Protein AF-A0A0J7KX46-F1 (afdb_monomer_lite)

Organism: Lasius niger (NCBI:txid67767)

Structure (mmCIF, N/CA/C/O backbone):
data_AF-A0A0J7KX46-F1
#
_entry.id   AF-A0A0J7KX46-F1
#
loop_
_atom_site.group_PDB
_atom_site.id
_atom_site.type_symbol
_atom_site.label_atom_id
_atom_site.label_alt_id
_atom_site.label_comp_id
_atom_site.label_asym_id
_atom_site.label_entity_id
_atom_site.label_seq_id
_atom_site.pdbx_PDB_ins_code
_atom_site.Cartn_x
_atom_site.Cartn_y
_atom_site.Cartn_z
_atom_site.occupancy
_atom_site.B_iso_or_equiv
_atom_site.auth_seq_id
_atom_site.auth_comp_id
_atom_site.auth_asym_id
_atom_site.auth_atom_id
_atom_site.pdbx_PDB_model_num
ATOM 1 N N . MET A 1 1 ? -48.574 -13.717 77.374 1.00 69.62 1 MET A N 1
ATOM 2 C CA . MET A 1 1 ? -48.602 -12.367 76.772 1.00 69.62 1 MET A CA 1
ATOM 3 C C . MET A 1 1 ? -47.227 -11.705 76.812 1.00 69.62 1 MET A C 1
ATOM 5 O O . MET A 1 1 ? -46.652 -11.566 75.746 1.00 69.62 1 MET A O 1
ATOM 9 N N . GLN A 1 2 ? -46.641 -11.392 77.979 1.00 76.56 2 GLN A N 1
ATOM 10 C CA . GLN A 1 2 ? -45.312 -10.741 78.060 1.00 76.56 2 GLN A CA 1
ATOM 11 C C . GLN A 1 2 ? -44.194 -11.536 77.351 1.00 76.56 2 GLN A C 1
ATOM 13 O O . GLN A 1 2 ? -43.524 -11.016 76.468 1.00 76.56 2 GLN A O 1
ATOM 18 N N . LYS A 1 3 ? -44.092 -12.836 77.656 1.00 79.88 3 LYS A N 1
ATOM 19 C CA . LYS A 1 3 ? -43.060 -13.737 77.116 1.00 79.88 3 LYS A CA 1
ATOM 20 C C . LYS A 1 3 ? -43.107 -13.894 75.586 1.00 79.88 3 LYS A C 1
ATOM 22 O O . LYS A 1 3 ? -42.081 -13.880 74.927 1.00 79.88 3 LYS A O 1
ATOM 27 N N . GLN A 1 4 ? -44.312 -13.963 75.013 1.00 77.19 4 GLN A N 1
ATOM 28 C CA . GLN A 1 4 ? -44.506 -14.045 73.557 1.00 77.19 4 GLN A CA 1
ATOM 29 C C . GLN A 1 4 ? -44.115 -12.749 72.834 1.00 77.19 4 GLN A C 1
ATOM 31 O O . GLN A 1 4 ? -43.687 -12.790 71.685 1.00 77.19 4 GLN A O 1
ATOM 36 N N . LYS A 1 5 ? -44.266 -11.594 73.493 1.00 80.62 5 LYS A N 1
ATOM 37 C CA . LYS A 1 5 ? -43.885 -10.296 72.929 1.00 80.62 5 LYS A CA 1
ATOM 38 C C . LYS A 1 5 ? -42.361 -10.143 72.883 1.00 80.62 5 LYS A C 1
ATOM 40 O O . LYS A 1 5 ? -41.833 -9.699 71.871 1.00 80.62 5 LYS A O 1
ATOM 45 N N . GLU A 1 6 ? -41.674 -10.582 73.935 1.00 80.75 6 GLU A N 1
ATOM 46 C CA . GLU A 1 6 ? -40.205 -10.623 73.998 1.00 80.75 6 GLU A CA 1
ATOM 47 C C . GLU A 1 6 ? -39.607 -11.603 72.975 1.00 80.75 6 GLU A C 1
ATOM 49 O O . GLU A 1 6 ? -38.620 -11.280 72.318 1.00 80.75 6 GLU A O 1
ATOM 54 N N . GLU A 1 7 ? -40.224 -12.773 72.782 1.00 82.62 7 GLU A N 1
ATOM 55 C CA . GLU A 1 7 ? -39.790 -13.754 71.777 1.00 82.62 7 GLU A CA 1
ATOM 56 C C . GLU A 1 7 ? -39.966 -13.237 70.336 1.00 82.62 7 GLU A C 1
ATOM 58 O O . GLU A 1 7 ? -39.062 -13.405 69.516 1.00 82.62 7 GLU A O 1
ATOM 63 N N . MET A 1 8 ? -41.076 -12.550 70.032 1.00 77.25 8 MET A N 1
ATOM 64 C CA . MET A 1 8 ? -41.270 -11.895 68.727 1.00 77.25 8 MET A CA 1
ATOM 65 C C . MET A 1 8 ? -40.246 -10.787 68.472 1.00 77.25 8 MET A C 1
ATOM 67 O O . MET A 1 8 ? -39.712 -10.684 67.370 1.00 77.25 8 MET A O 1
ATOM 71 N N . GLU A 1 9 ? -39.972 -9.952 69.474 1.00 84.38 9 GLU A N 1
ATOM 72 C CA . GLU A 1 9 ? -39.047 -8.829 69.323 1.00 84.38 9 GLU A CA 1
ATOM 73 C C . GLU A 1 9 ? -37.601 -9.305 69.136 1.00 84.38 9 GLU A C 1
ATOM 75 O O . GLU A 1 9 ? -36.854 -8.734 68.341 1.00 84.38 9 GLU A O 1
ATOM 80 N N . LYS A 1 10 ? -37.219 -10.395 69.809 1.00 85.62 10 LYS A N 1
ATOM 81 C CA . LYS A 1 10 ? -35.925 -11.048 69.604 1.00 85.62 10 LYS A CA 1
ATOM 82 C C . LYS A 1 10 ? -35.803 -11.636 68.194 1.00 85.62 10 LYS A C 1
ATOM 84 O O . LYS A 1 10 ? -34.828 -11.362 67.508 1.00 85.62 10 LYS A O 1
ATOM 89 N N . CYS A 1 11 ? -36.825 -12.359 67.734 1.00 81.81 11 CYS A N 1
ATOM 90 C CA . CYS A 1 11 ? -36.850 -12.931 66.386 1.00 81.81 11 CYS A CA 1
ATOM 91 C C . CYS A 1 11 ? -36.762 -11.855 65.283 1.00 81.81 11 CYS A C 1
ATOM 93 O O . CYS A 1 11 ? -36.121 -12.080 64.258 1.00 81.81 11 CYS A O 1
ATOM 95 N N . SER A 1 12 ? -37.362 -10.679 65.504 1.00 85.31 12 SER A N 1
ATOM 96 C CA . SER A 1 12 ? -37.265 -9.538 64.583 1.00 85.31 12 SER A CA 1
ATOM 97 C C . SER A 1 12 ? -35.843 -8.973 64.504 1.00 85.31 12 SER A C 1
ATOM 99 O O . SER A 1 12 ? -35.353 -8.718 63.408 1.00 85.31 12 SER A O 1
ATOM 101 N N . LYS A 1 13 ? -35.162 -8.817 65.647 1.00 87.56 13 LYS A N 1
ATOM 102 C CA . LYS A 1 13 ? -33.784 -8.297 65.710 1.00 87.56 13 LYS A CA 1
ATOM 103 C C . LYS A 1 13 ? -32.779 -9.259 65.072 1.00 87.56 13 LYS A C 1
ATOM 105 O O . LYS A 1 13 ? -31.949 -8.826 64.280 1.00 87.56 13 LYS A O 1
ATOM 110 N N . ASP A 1 14 ? -32.918 -10.560 65.330 1.00 88.81 14 ASP A N 1
ATOM 111 C CA . ASP A 1 14 ? -32.058 -11.593 64.737 1.00 88.81 14 ASP A CA 1
ATOM 112 C C . ASP A 1 14 ? -32.193 -11.623 63.194 1.00 88.81 14 ASP A C 1
ATOM 114 O O . ASP A 1 14 ? -31.215 -11.821 62.470 1.00 88.81 14 ASP A O 1
ATOM 118 N N . SER A 1 15 ? -33.404 -11.382 62.670 1.00 88.62 15 SER A N 1
ATOM 119 C CA . SER A 1 15 ? -33.650 -11.283 61.225 1.00 88.62 15 SER A CA 1
ATOM 120 C C . SER A 1 15 ? -33.028 -10.031 60.596 1.00 88.62 15 SER A C 1
ATOM 122 O O . SER A 1 15 ? -32.571 -10.091 59.453 1.00 88.62 15 SER A O 1
ATOM 124 N N . GLU A 1 16 ? -33.030 -8.899 61.302 1.00 92.50 16 GLU A N 1
ATOM 125 C CA . GLU A 1 16 ? -32.409 -7.656 60.832 1.00 92.50 16 GLU A CA 1
ATOM 126 C C . GLU A 1 16 ? -30.878 -7.768 60.809 1.00 92.50 16 GLU A C 1
ATOM 128 O O . GLU A 1 16 ? -30.252 -7.375 59.824 1.00 92.50 16 GLU A O 1
ATOM 133 N N . GLU A 1 17 ? -30.269 -8.372 61.834 1.00 93.38 17 GLU A N 1
ATOM 134 C CA . GLU A 1 17 ? -28.819 -8.607 61.878 1.00 93.38 17 GLU A CA 1
ATOM 135 C C . GLU A 1 17 ? -28.339 -9.523 60.745 1.00 93.38 17 GLU A C 1
ATOM 137 O O . GLU A 1 17 ? -27.324 -9.234 60.105 1.00 93.38 17 GLU A O 1
ATOM 142 N N . LEU A 1 18 ? -29.086 -10.591 60.441 1.00 93.50 18 LEU A N 1
ATOM 143 C CA . LEU A 1 18 ? -28.794 -11.476 59.308 1.00 93.50 18 LEU A CA 1
ATOM 144 C C . LEU A 1 18 ? -28.789 -10.719 57.975 1.00 93.50 18 LEU A C 1
ATOM 146 O O . LEU A 1 18 ? -27.887 -10.906 57.156 1.00 93.50 18 LEU A O 1
ATOM 150 N N . TYR A 1 19 ? -29.769 -9.838 57.775 1.00 93.44 19 TYR A N 1
ATOM 151 C CA . TYR A 1 19 ? -29.876 -9.039 56.558 1.00 93.44 19 TYR A CA 1
ATOM 152 C C . TYR A 1 19 ? -28.735 -8.018 56.428 1.00 93.44 19 TYR A C 1
ATOM 154 O O . TYR A 1 19 ? -28.165 -7.849 55.348 1.00 93.44 19 TYR A O 1
ATOM 162 N N . ILE A 1 20 ? -28.345 -7.373 57.532 1.00 95.38 20 ILE A N 1
ATOM 163 C CA . ILE A 1 20 ? -27.211 -6.438 57.562 1.00 95.38 20 ILE A CA 1
ATOM 164 C C . ILE A 1 20 ? -25.902 -7.165 57.224 1.00 95.38 20 ILE A C 1
ATOM 166 O O . ILE A 1 20 ? -25.151 -6.699 56.365 1.00 95.38 20 ILE A O 1
ATOM 170 N N . ALA A 1 21 ? -25.652 -8.332 57.823 1.00 95.44 21 ALA A N 1
ATOM 171 C CA . ALA A 1 21 ? -24.450 -9.121 57.549 1.00 95.44 21 ALA A CA 1
ATOM 172 C C . ALA A 1 21 ? -24.357 -9.554 56.072 1.00 95.44 21 ALA A C 1
ATOM 174 O O . ALA A 1 21 ? -23.274 -9.556 55.473 1.00 95.44 21 ALA A O 1
ATOM 175 N N . GLU A 1 22 ? -25.490 -9.891 55.452 1.00 96.56 22 GLU A N 1
ATOM 176 C CA . GLU A 1 22 ? -25.544 -10.254 54.036 1.00 96.56 22 GLU A CA 1
ATOM 177 C C . GLU A 1 22 ? -25.277 -9.050 53.115 1.00 96.56 22 GLU A C 1
ATOM 179 O O . GLU A 1 22 ? -24.523 -9.167 52.140 1.00 96.56 22 GLU A O 1
ATOM 184 N N . LEU A 1 23 ? -25.801 -7.868 53.458 1.00 95.56 23 LEU A N 1
ATOM 185 C CA . LEU A 1 23 ? -25.502 -6.617 52.754 1.00 95.56 23 LEU A CA 1
ATOM 186 C C . LEU A 1 23 ? -24.023 -6.226 52.858 1.00 95.56 23 LEU A C 1
ATOM 188 O O . LEU A 1 23 ? -23.415 -5.835 51.859 1.00 95.56 23 LEU A O 1
ATOM 192 N N . GLU A 1 24 ? -23.415 -6.362 54.035 1.00 96.75 24 GLU A N 1
ATOM 193 C CA . GLU A 1 24 ? -21.989 -6.085 54.234 1.00 96.75 24 GLU A CA 1
ATOM 194 C C . GLU A 1 24 ? -21.106 -7.020 53.404 1.00 96.75 24 GLU A C 1
ATOM 196 O O . GLU A 1 24 ? -20.137 -6.578 52.774 1.00 96.75 24 GLU A O 1
ATOM 201 N N . LYS A 1 25 ? -21.471 -8.306 53.339 1.00 96.88 25 LYS A N 1
ATOM 202 C CA . LYS A 1 25 ? -20.796 -9.283 52.481 1.00 96.88 25 LYS A CA 1
ATOM 203 C C . LYS A 1 25 ? -20.889 -8.883 51.008 1.00 96.88 25 LYS A C 1
ATOM 205 O O . LYS A 1 25 ? -19.873 -8.875 50.313 1.00 96.88 25 LYS A O 1
ATOM 210 N N . LYS A 1 26 ? -22.078 -8.495 50.538 1.00 97.06 26 LYS A N 1
ATOM 211 C CA . LYS A 1 26 ? -22.282 -8.041 49.154 1.00 97.06 26 LYS A CA 1
ATOM 212 C C . LYS A 1 26 ? -21.500 -6.768 48.835 1.00 97.06 26 LYS A C 1
ATOM 214 O O . LYS A 1 26 ? -20.911 -6.676 47.761 1.00 97.06 26 LYS A O 1
ATOM 219 N N . ASN A 1 27 ? -21.419 -5.820 49.766 1.00 95.62 27 ASN A N 1
ATOM 220 C CA . ASN A 1 27 ? -20.617 -4.608 49.585 1.00 95.62 27 ASN A CA 1
ATOM 221 C C . ASN A 1 27 ? -19.117 -4.903 49.473 1.00 95.62 27 ASN A C 1
ATOM 223 O O . ASN A 1 27 ? -18.442 -4.300 48.636 1.00 95.62 27 ASN A O 1
ATOM 227 N N . LYS A 1 28 ? -18.597 -5.855 50.259 1.00 97.06 28 LYS A N 1
ATOM 228 C CA . LYS A 1 28 ? -17.210 -6.326 50.109 1.00 97.06 28 LYS A CA 1
ATOM 229 C C . LYS A 1 28 ? -16.973 -6.964 48.740 1.00 97.06 28 LYS A C 1
ATOM 231 O O . LYS A 1 28 ? -16.012 -6.594 48.070 1.00 97.06 28 LYS A O 1
ATOM 236 N N . GLU A 1 29 ? -17.870 -7.845 48.289 1.00 96.81 29 GLU A N 1
ATOM 237 C CA . GLU A 1 29 ? -17.791 -8.462 46.953 1.00 96.81 29 GLU A CA 1
ATOM 238 C C . GLU A 1 29 ? -17.768 -7.395 45.837 1.00 96.81 29 GLU A C 1
ATOM 240 O O . GLU A 1 29 ? -16.945 -7.462 44.921 1.00 96.81 29 GLU A O 1
ATOM 245 N N . ILE A 1 30 ? -18.619 -6.368 45.932 1.00 95.88 30 ILE A N 1
ATOM 246 C CA . ILE A 1 30 ? -18.659 -5.256 44.968 1.00 95.88 30 ILE A CA 1
ATOM 247 C C . ILE A 1 30 ? -17.347 -4.465 44.978 1.00 95.88 30 ILE A C 1
ATOM 249 O O . ILE A 1 30 ? -16.810 -4.170 43.908 1.00 95.88 30 ILE A O 1
ATOM 253 N N . GLN A 1 31 ? -16.802 -4.140 46.153 1.00 96.88 31 GLN A N 1
ATOM 254 C CA . GLN A 1 31 ? -15.525 -3.427 46.252 1.00 96.88 31 GLN A CA 1
ATOM 255 C C . GLN A 1 31 ? -14.369 -4.224 45.642 1.00 96.88 31 GLN A C 1
ATOM 257 O O . GLN A 1 31 ? -13.542 -3.657 44.924 1.00 96.88 31 GLN A O 1
ATOM 262 N N . GLU A 1 32 ? -14.309 -5.533 45.880 1.00 96.00 32 GLU A N 1
ATOM 263 C CA . GLU A 1 32 ? -13.280 -6.392 45.291 1.00 96.00 32 GLU A CA 1
ATOM 264 C C . GLU A 1 32 ? -13.368 -6.426 43.763 1.00 96.00 32 GLU A C 1
ATOM 266 O O . GLU A 1 32 ? -12.347 -6.310 43.080 1.00 96.00 32 GLU A O 1
ATOM 271 N N . LEU A 1 33 ? -14.579 -6.533 43.210 1.00 95.12 33 LEU A N 1
ATOM 272 C CA . LEU A 1 33 ? -14.794 -6.497 41.763 1.00 95.12 33 LEU A CA 1
ATOM 273 C C . LEU A 1 33 ? -14.428 -5.135 41.165 1.00 95.12 33 LEU A C 1
ATOM 275 O O . LEU A 1 33 ? -13.751 -5.082 40.139 1.00 95.12 33 LEU A O 1
ATOM 279 N N . GLN A 1 34 ? -14.794 -4.035 41.826 1.00 95.50 34 GLN A N 1
ATOM 280 C CA . GLN A 1 34 ? -14.406 -2.688 41.400 1.00 95.50 34 GLN A CA 1
ATOM 281 C C . GLN A 1 34 ? -12.885 -2.506 41.396 1.00 95.50 34 GLN A C 1
ATOM 283 O O . GLN A 1 34 ? -12.334 -1.900 40.476 1.00 95.50 34 GLN A O 1
ATOM 288 N N . ASN A 1 35 ? -12.189 -3.054 42.393 1.00 95.56 35 ASN A N 1
ATOM 289 C CA . ASN A 1 35 ? -10.731 -2.992 42.460 1.00 95.56 35 ASN A CA 1
ATOM 290 C C . ASN A 1 35 ? -10.057 -3.830 41.365 1.00 95.56 35 ASN A C 1
ATOM 292 O O . ASN A 1 35 ? -8.990 -3.444 40.894 1.00 95.56 35 ASN A O 1
ATOM 296 N N . LYS A 1 36 ? -10.687 -4.922 40.915 1.00 94.88 36 LYS A N 1
ATOM 297 C CA . LYS A 1 36 ? -10.217 -5.724 39.772 1.00 94.88 36 LYS A CA 1
ATOM 298 C C . LYS A 1 36 ? -10.511 -5.074 38.415 1.00 94.88 36 LYS A C 1
ATOM 300 O O . LYS A 1 36 ? -9.730 -5.262 37.490 1.00 94.88 36 LYS A O 1
ATOM 305 N N . LEU A 1 37 ? -11.594 -4.305 38.291 1.00 96.19 37 LEU A N 1
ATOM 306 C CA . LEU A 1 37 ? -11.984 -3.655 37.033 1.00 96.19 37 LEU A CA 1
ATOM 307 C C . LEU A 1 37 ? -11.121 -2.422 36.710 1.00 96.19 37 LEU A C 1
ATOM 309 O O . LEU A 1 37 ? -10.673 -2.259 35.579 1.00 96.19 37 LEU A O 1
ATOM 313 N N . LYS A 1 38 ? -10.802 -1.604 37.723 1.00 96.44 38 LYS A N 1
ATOM 314 C CA . LYS A 1 38 ? -9.971 -0.391 37.582 1.00 96.44 38 LYS A CA 1
ATOM 315 C C . LYS A 1 38 ? -8.660 -0.574 36.790 1.00 96.44 38 LYS A C 1
ATOM 317 O O . LYS A 1 38 ? -8.387 0.262 35.929 1.00 96.44 38 LYS A O 1
ATOM 322 N N . PRO A 1 39 ? -7.813 -1.591 37.053 1.00 95.88 39 PRO A N 1
ATOM 323 C CA . PRO A 1 39 ? -6.581 -1.774 36.287 1.00 95.88 39 PRO A CA 1
ATOM 324 C C . PRO A 1 39 ? -6.848 -2.169 34.830 1.00 95.88 39 PRO A C 1
ATOM 326 O O . PRO A 1 39 ? -6.123 -1.706 33.953 1.00 95.88 39 PRO A O 1
ATOM 329 N N . ALA A 1 40 ? -7.897 -2.956 34.564 1.00 95.56 40 ALA A N 1
ATOM 330 C CA . ALA A 1 40 ? -8.276 -3.340 33.206 1.00 95.56 40 ALA A CA 1
ATOM 331 C C . ALA A 1 40 ? -8.746 -2.127 32.385 1.00 95.56 40 ALA A C 1
ATOM 333 O O . ALA A 1 40 ? -8.356 -1.984 31.228 1.00 95.56 40 ALA A O 1
ATOM 334 N N . ASP A 1 41 ? -9.506 -1.208 32.992 1.00 95.62 41 ASP A N 1
ATOM 335 C CA . ASP A 1 41 ? -9.918 0.044 32.340 1.00 95.62 41 ASP A CA 1
ATOM 336 C C . ASP A 1 41 ? -8.709 0.931 31.998 1.00 95.62 41 ASP A C 1
ATOM 338 O O . ASP A 1 41 ? -8.623 1.503 30.907 1.00 95.62 41 ASP A O 1
ATOM 342 N N . LEU A 1 42 ? -7.737 1.014 32.915 1.00 96.56 42 LEU A N 1
ATOM 343 C CA . LEU A 1 42 ? -6.503 1.766 32.694 1.00 96.56 42 LEU A CA 1
ATOM 344 C C . LEU A 1 42 ? -5.659 1.158 31.564 1.00 96.56 42 LEU A C 1
ATOM 346 O O . LEU A 1 42 ? -5.090 1.888 30.752 1.00 96.56 42 LEU A O 1
ATOM 350 N N . GLU A 1 43 ? -5.564 -0.169 31.509 1.00 96.81 43 GLU A N 1
ATOM 351 C CA . GLU A 1 43 ? -4.865 -0.887 30.443 1.00 96.81 43 GLU A CA 1
ATOM 352 C C . GLU A 1 43 ? -5.562 -0.707 29.090 1.00 96.81 43 GLU A C 1
ATOM 354 O O . GLU A 1 43 ? -4.903 -0.437 28.083 1.00 96.81 43 GLU A O 1
ATOM 359 N N . TRP A 1 44 ? -6.894 -0.753 29.067 1.00 95.25 44 TRP A N 1
ATOM 360 C CA . TRP A 1 44 ? -7.672 -0.525 27.855 1.00 95.25 44 TRP A CA 1
ATOM 361 C C . TRP A 1 44 ? -7.459 0.881 27.282 1.00 95.25 44 TRP A C 1
ATOM 363 O O . TRP A 1 44 ? -7.248 1.030 26.075 1.00 95.25 44 TRP A O 1
ATOM 373 N N . GLU A 1 45 ? -7.443 1.916 28.127 1.00 97.19 45 GLU A N 1
ATOM 374 C CA . GLU A 1 45 ? -7.158 3.283 27.674 1.00 97.19 45 GLU A CA 1
ATOM 375 C C . GLU A 1 45 ? -5.719 3.443 27.154 1.00 97.19 45 GLU A C 1
ATOM 377 O O . GLU A 1 45 ? -5.499 4.131 26.151 1.00 97.19 45 GLU A O 1
ATOM 382 N N . LYS A 1 46 ? -4.731 2.759 27.751 1.00 97.75 46 LYS A N 1
ATOM 383 C CA . LYS A 1 46 ? -3.359 2.722 27.206 1.00 97.75 46 LYS A CA 1
ATOM 384 C C . LYS A 1 46 ? -3.335 2.095 25.815 1.00 97.75 46 LYS A C 1
ATOM 386 O O . LYS A 1 46 ? -2.879 2.731 24.865 1.00 97.75 46 LYS A O 1
ATOM 391 N N . PHE A 1 47 ? -3.912 0.904 25.672 1.00 97.75 47 PHE A N 1
ATOM 392 C CA . PHE A 1 47 ? -3.948 0.180 24.403 1.00 97.75 47 PHE A CA 1
ATOM 393 C C . PHE A 1 47 ? -4.680 0.962 23.303 1.00 97.75 47 PHE A C 1
ATOM 395 O O . PHE A 1 47 ? -4.280 0.979 22.135 1.00 97.75 47 PHE A O 1
ATOM 402 N N . LYS A 1 48 ? -5.761 1.657 23.656 1.00 97.75 48 LYS A N 1
ATOM 403 C CA . LYS A 1 48 ? -6.514 2.519 22.739 1.00 97.75 48 LYS A CA 1
ATOM 404 C C . LYS A 1 48 ? -5.688 3.713 22.260 1.00 97.75 48 LYS A C 1
ATOM 406 O O . LYS A 1 48 ? -5.729 4.035 21.069 1.00 97.75 48 LYS A O 1
ATOM 411 N N . ASN A 1 49 ? -4.927 4.343 23.153 1.00 98.00 49 ASN A N 1
ATOM 412 C CA . ASN A 1 49 ? -4.024 5.437 22.799 1.00 98.00 49 ASN A CA 1
ATOM 413 C C . ASN A 1 49 ? -2.878 4.959 21.899 1.00 98.00 49 ASN A C 1
ATOM 415 O O . ASN A 1 49 ? -2.619 5.587 20.872 1.00 98.00 49 ASN A O 1
ATOM 419 N N . GLU A 1 50 ? -2.264 3.817 22.204 1.00 97.94 50 GLU A N 1
ATOM 420 C CA . GLU A 1 50 ? -1.231 3.202 21.358 1.00 97.94 50 GLU A CA 1
ATOM 421 C C . GLU A 1 50 ? -1.755 2.892 19.952 1.00 97.94 50 GLU A C 1
ATOM 423 O O . GLU A 1 50 ? -1.142 3.276 18.957 1.00 97.94 50 GLU A O 1
ATOM 428 N N . ASN A 1 51 ? -2.947 2.300 19.841 1.00 95.19 51 ASN A N 1
ATOM 429 C CA . ASN A 1 51 ? -3.579 2.050 18.544 1.00 95.19 51 ASN A CA 1
ATOM 430 C C . ASN A 1 51 ? -3.861 3.332 17.758 1.00 95.19 51 ASN A C 1
ATOM 432 O O . ASN A 1 51 ? -3.793 3.337 16.527 1.00 95.19 51 ASN A O 1
ATOM 436 N N . LYS A 1 52 ? -4.220 4.420 18.444 1.00 98.06 52 LYS A N 1
ATOM 437 C CA . LYS A 1 52 ? -4.442 5.719 17.803 1.00 98.06 52 LYS A CA 1
ATOM 438 C C . LYS A 1 52 ? -3.137 6.274 17.232 1.00 98.06 52 LYS A C 1
ATOM 440 O O . LYS A 1 52 ? -3.141 6.735 16.093 1.00 98.06 52 LYS A O 1
ATOM 445 N N . ILE A 1 53 ? -2.046 6.193 17.994 1.00 98.06 53 ILE A N 1
ATOM 446 C CA . ILE A 1 53 ? -0.708 6.608 17.551 1.00 98.06 53 ILE A CA 1
ATOM 447 C C . ILE A 1 53 ? -0.283 5.766 16.350 1.00 98.06 53 ILE A C 1
ATOM 449 O O . ILE A 1 53 ? 0.008 6.321 15.294 1.00 98.06 53 ILE A O 1
ATOM 453 N N . LEU A 1 54 ? -0.361 4.438 16.468 1.00 97.62 54 LEU A N 1
ATOM 454 C CA . LEU A 1 54 ? 0.050 3.516 15.413 1.00 97.62 54 LEU A CA 1
ATOM 455 C C . LEU A 1 54 ? -0.712 3.766 14.105 1.00 97.62 54 LEU A C 1
ATOM 457 O O . LEU A 1 54 ? -0.110 3.839 13.037 1.00 97.62 54 LEU A O 1
ATOM 461 N N . LYS A 1 55 ? -2.032 3.986 14.178 1.00 97.00 55 LYS A N 1
ATOM 462 C CA . LYS A 1 55 ? -2.851 4.328 13.003 1.00 97.00 55 LYS A CA 1
ATOM 463 C C . LYS A 1 55 ? -2.435 5.638 12.344 1.00 97.00 55 LYS A C 1
ATOM 465 O O . LYS A 1 55 ? -2.497 5.734 11.121 1.00 97.00 55 LYS A O 1
ATOM 470 N N . ASN A 1 56 ? -2.060 6.646 13.126 1.00 97.50 56 ASN A N 1
ATOM 471 C CA . ASN A 1 56 ? -1.599 7.915 12.572 1.00 97.50 56 ASN A CA 1
ATOM 472 C C . ASN A 1 56 ? -0.242 7.744 11.884 1.00 97.50 56 ASN A C 1
ATOM 474 O O . ASN A 1 56 ? -0.107 8.146 10.732 1.00 97.50 56 ASN A O 1
ATOM 478 N N . THR A 1 57 ? 0.702 7.048 12.520 1.00 97.12 57 THR A N 1
ATOM 479 C CA . THR A 1 57 ? 2.010 6.744 11.923 1.00 97.12 57 THR A CA 1
ATOM 480 C C . THR A 1 57 ? 1.875 5.947 10.626 1.00 97.12 57 THR A C 1
ATOM 482 O O . THR A 1 57 ? 2.542 6.265 9.646 1.00 97.12 57 THR A O 1
ATOM 485 N N . CYS A 1 58 ? 0.975 4.959 10.562 1.00 94.81 58 CYS A N 1
ATOM 486 C CA . CYS A 1 58 ? 0.714 4.232 9.316 1.00 94.81 58 CYS A CA 1
ATOM 487 C C . CYS A 1 58 ? 0.278 5.169 8.178 1.00 94.81 58 CYS A C 1
ATOM 489 O O . CYS A 1 58 ? 0.832 5.088 7.086 1.00 94.81 58 CYS A O 1
ATOM 491 N N . ARG A 1 59 ? -0.648 6.102 8.435 1.00 96.12 59 ARG A N 1
ATOM 492 C CA . ARG A 1 59 ? -1.105 7.069 7.416 1.00 96.12 59 ARG A CA 1
ATOM 493 C C . ARG A 1 59 ? 0.003 8.019 6.964 1.00 96.12 59 ARG A C 1
ATOM 495 O O . ARG A 1 59 ? 0.082 8.373 5.788 1.00 96.12 59 ARG A O 1
ATOM 502 N N . GLU A 1 60 ? 0.847 8.455 7.893 1.00 96.25 60 GLU A N 1
ATOM 503 C CA . GLU A 1 60 ? 1.991 9.317 7.587 1.00 96.25 60 GLU A CA 1
ATOM 504 C C . GLU A 1 60 ? 3.004 8.591 6.696 1.00 96.25 60 GLU A C 1
ATOM 506 O O . GLU A 1 60 ? 3.456 9.153 5.697 1.00 96.25 60 GLU A O 1
ATOM 511 N N . LEU A 1 61 ? 3.300 7.325 7.003 1.00 95.06 61 LEU A N 1
ATOM 512 C CA . LEU A 1 61 ? 4.184 6.486 6.194 1.00 95.06 61 LEU A CA 1
ATOM 513 C C . LEU A 1 61 ? 3.612 6.224 4.800 1.00 95.06 61 LEU A C 1
ATOM 515 O O . LEU A 1 61 ? 4.345 6.325 3.820 1.00 95.06 61 LEU A O 1
ATOM 519 N N . GLU A 1 62 ? 2.314 5.944 4.687 1.00 92.31 62 GLU A N 1
ATOM 520 C CA . GLU A 1 62 ? 1.634 5.794 3.393 1.00 92.31 62 GLU A CA 1
ATOM 521 C C . GLU A 1 62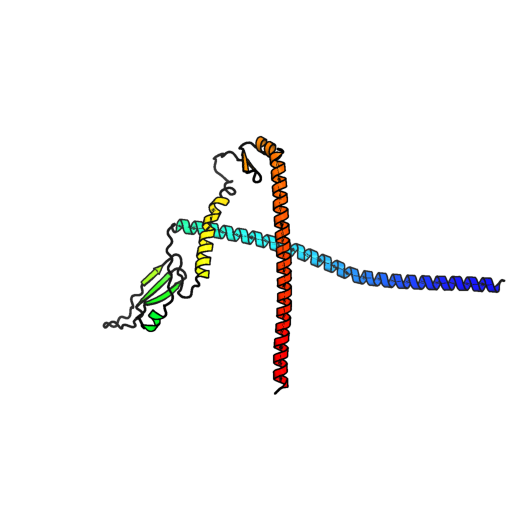 ? 1.760 7.070 2.548 1.00 92.31 62 GLU A C 1
ATOM 523 O O . GLU A 1 62 ? 2.140 7.016 1.377 1.00 92.31 62 GLU A O 1
ATOM 528 N N . THR A 1 63 ? 1.528 8.232 3.163 1.00 92.56 63 THR A N 1
ATOM 529 C CA . THR A 1 63 ? 1.656 9.540 2.502 1.00 92.56 63 THR A CA 1
ATOM 530 C C . THR A 1 63 ? 3.093 9.808 2.054 1.00 92.56 63 THR A C 1
ATOM 532 O O . THR A 1 63 ? 3.327 10.310 0.953 1.00 92.56 63 THR A O 1
ATOM 535 N N . LEU A 1 64 ? 4.076 9.479 2.895 1.00 93.94 64 LEU A N 1
ATOM 536 C CA . LEU A 1 64 ? 5.488 9.644 2.565 1.00 93.94 64 LEU A CA 1
ATOM 537 C C . LEU A 1 64 ? 5.905 8.717 1.419 1.00 93.94 64 LEU A C 1
ATOM 539 O O . LEU A 1 64 ? 6.585 9.159 0.495 1.00 93.94 64 LEU A O 1
ATOM 543 N N . ASN A 1 65 ? 5.464 7.460 1.446 1.00 86.00 65 ASN A N 1
ATOM 544 C CA . ASN A 1 65 ? 5.767 6.484 0.406 1.00 86.00 65 ASN A CA 1
ATOM 545 C C . ASN A 1 65 ? 5.191 6.914 -0.953 1.00 86.00 65 ASN A C 1
ATOM 547 O O . ASN A 1 65 ? 5.874 6.840 -1.976 1.00 86.00 65 ASN A O 1
ATOM 551 N N . TYR A 1 66 ? 3.969 7.457 -0.952 1.00 88.25 66 TYR A N 1
ATOM 552 C CA . TYR A 1 66 ? 3.365 8.057 -2.140 1.00 88.25 66 TYR A CA 1
ATOM 553 C C . TYR A 1 66 ? 4.216 9.210 -2.697 1.00 88.25 66 TYR A C 1
ATOM 555 O O . TYR A 1 66 ? 4.541 9.229 -3.885 1.00 88.25 66 TYR A O 1
ATOM 563 N N . LYS A 1 67 ? 4.659 10.138 -1.836 1.00 91.69 67 LYS A N 1
ATOM 564 C CA . LYS A 1 67 ? 5.520 11.262 -2.246 1.00 91.69 67 LYS A CA 1
ATOM 565 C C . LYS A 1 67 ? 6.862 10.800 -2.811 1.00 91.69 67 LYS A C 1
ATOM 567 O O . LYS A 1 67 ? 7.298 11.320 -3.834 1.00 91.69 67 LYS A O 1
ATOM 572 N N . ILE A 1 68 ? 7.512 9.828 -2.170 1.00 89.81 68 ILE A N 1
ATOM 573 C CA . ILE A 1 68 ? 8.786 9.271 -2.646 1.00 89.81 68 ILE A CA 1
ATOM 574 C C . ILE A 1 68 ? 8.601 8.629 -4.020 1.00 89.81 68 ILE A C 1
ATOM 576 O O . ILE A 1 68 ? 9.386 8.904 -4.923 1.00 89.81 68 ILE A O 1
ATOM 580 N N . SER A 1 69 ? 7.545 7.834 -4.195 1.00 77.94 69 SER A N 1
ATOM 581 C CA . SER A 1 69 ? 7.244 7.171 -5.468 1.00 77.94 69 SER A CA 1
ATOM 582 C C . SER A 1 69 ? 6.990 8.185 -6.590 1.00 77.94 69 SER A C 1
ATOM 584 O O . SER A 1 69 ? 7.550 8.059 -7.677 1.00 77.94 69 SER A O 1
ATOM 586 N N . SER A 1 70 ? 6.225 9.245 -6.307 1.00 80.56 70 SER A N 1
ATOM 587 C CA . SER A 1 70 ? 5.982 10.344 -7.253 1.00 80.56 70 SER A CA 1
ATOM 588 C C . SER A 1 70 ? 7.269 11.099 -7.625 1.00 80.56 70 SER A C 1
ATOM 590 O O . SER A 1 70 ? 7.544 11.363 -8.801 1.00 80.56 70 SER A O 1
ATOM 592 N N . ASN A 1 71 ? 8.124 11.383 -6.638 1.00 81.94 71 ASN A N 1
ATOM 593 C CA . ASN A 1 71 ? 9.408 12.043 -6.870 1.00 81.94 71 ASN A CA 1
ATOM 594 C C . ASN A 1 71 ? 10.368 11.168 -7.686 1.00 81.94 71 ASN A C 1
ATOM 596 O O . ASN A 1 71 ? 11.027 11.676 -8.594 1.00 81.94 71 ASN A O 1
ATOM 600 N N . LEU A 1 72 ? 10.432 9.865 -7.389 1.00 81.56 72 LEU A N 1
ATOM 601 C CA . LEU A 1 72 ? 11.228 8.892 -8.138 1.00 81.56 72 LEU A CA 1
ATOM 602 C C . LEU A 1 72 ? 10.799 8.877 -9.608 1.00 81.56 72 LEU A C 1
ATOM 604 O O . LEU A 1 72 ? 11.651 8.994 -10.486 1.00 81.56 72 LEU A O 1
ATOM 608 N N . LYS A 1 73 ? 9.487 8.824 -9.864 1.00 77.94 73 LYS A N 1
ATOM 609 C CA . LYS A 1 73 ? 8.909 8.883 -11.212 1.00 77.94 73 LYS A CA 1
ATOM 610 C C . LYS A 1 73 ? 9.295 10.171 -11.938 1.00 77.94 73 LYS A C 1
ATOM 612 O O . LYS A 1 73 ? 9.803 10.132 -13.053 1.00 77.94 73 LYS A O 1
ATOM 617 N N . THR A 1 74 ? 9.139 11.319 -11.281 1.00 80.06 74 THR A N 1
ATOM 618 C CA . THR A 1 74 ? 9.503 12.623 -11.859 1.00 80.06 74 THR A CA 1
ATOM 619 C C . THR A 1 74 ? 10.991 12.693 -12.209 1.00 80.06 74 THR A C 1
ATOM 621 O O . THR A 1 74 ? 11.366 13.170 -13.281 1.00 80.06 74 THR A O 1
ATOM 624 N N . ALA A 1 75 ? 11.857 12.229 -11.307 1.00 83.12 75 ALA A N 1
ATOM 625 C CA . ALA A 1 75 ? 13.296 12.195 -11.537 1.00 83.12 75 ALA A CA 1
ATOM 626 C C . ALA A 1 75 ? 13.660 11.231 -12.675 1.00 83.12 75 ALA A C 1
ATOM 628 O O . ALA A 1 75 ? 14.477 11.573 -13.528 1.00 83.12 75 ALA A O 1
ATOM 629 N N . HIS A 1 76 ? 13.021 10.065 -12.725 1.00 76.25 76 HIS A N 1
ATOM 630 C CA . HIS A 1 76 ? 13.223 9.073 -13.771 1.00 76.25 76 HIS A CA 1
ATOM 631 C C . HIS A 1 76 ? 12.799 9.598 -15.150 1.00 76.25 76 HIS A C 1
ATOM 633 O O . HIS A 1 76 ? 13.606 9.549 -16.077 1.00 76.25 76 HIS A O 1
ATOM 639 N N . ASN A 1 77 ? 11.619 10.217 -15.278 1.00 79.19 77 ASN A N 1
ATOM 640 C CA . ASN A 1 77 ? 11.175 10.838 -16.533 1.00 79.19 77 ASN A CA 1
ATOM 641 C C . ASN A 1 77 ? 12.146 11.932 -16.991 1.00 79.19 77 ASN A C 1
ATOM 643 O O . ASN A 1 77 ? 12.518 11.975 -18.163 1.00 79.19 77 ASN A O 1
ATOM 647 N N . LYS A 1 78 ? 12.639 12.769 -16.067 1.00 83.88 78 LYS A N 1
ATOM 648 C CA . LYS A 1 78 ? 13.690 13.752 -16.381 1.00 83.88 78 LYS A CA 1
ATOM 649 C C . LYS A 1 78 ? 14.953 13.074 -16.910 1.00 83.88 78 LYS A C 1
ATOM 651 O O . LYS A 1 78 ? 15.492 13.520 -17.917 1.00 83.88 78 LYS A O 1
ATOM 656 N N . ILE A 1 79 ? 15.411 11.994 -16.275 1.00 83.38 79 ILE A N 1
ATOM 657 C CA . ILE A 1 79 ? 16.583 11.231 -16.732 1.00 83.38 79 ILE A CA 1
ATOM 658 C C . ILE A 1 79 ? 16.350 10.654 -18.133 1.00 83.38 79 ILE A C 1
ATOM 660 O O . ILE A 1 79 ? 17.244 10.748 -18.969 1.00 83.38 79 ILE A O 1
ATOM 664 N N . ILE A 1 80 ? 15.168 10.096 -18.409 1.00 79.94 80 ILE A N 1
ATOM 665 C CA . ILE A 1 80 ? 14.815 9.545 -19.726 1.00 79.94 80 ILE A CA 1
ATOM 666 C C . ILE A 1 80 ? 14.862 10.635 -20.794 1.00 79.94 80 ILE A C 1
ATOM 668 O O . ILE A 1 80 ? 15.547 10.473 -21.798 1.00 79.94 80 ILE A O 1
ATOM 672 N N . VAL A 1 81 ? 14.181 11.761 -20.564 1.00 80.06 81 VAL A N 1
ATOM 673 C CA . VAL A 1 81 ? 14.157 12.886 -21.511 1.00 80.06 81 VAL A CA 1
ATOM 674 C C . VAL A 1 81 ? 15.573 13.392 -21.787 1.00 80.06 81 VAL A C 1
ATOM 676 O O . VAL A 1 81 ? 15.920 13.648 -22.937 1.00 80.06 81 VAL A O 1
ATOM 679 N N . LEU A 1 82 ? 16.412 13.484 -20.749 1.00 83.00 82 LEU A N 1
ATOM 680 C CA . LEU A 1 82 ? 17.805 13.920 -20.878 1.00 83.00 82 LEU A CA 1
ATOM 681 C C . LEU A 1 82 ? 18.687 12.915 -21.632 1.00 83.00 82 LEU A C 1
ATOM 683 O O . LEU A 1 82 ? 19.591 13.331 -22.352 1.00 83.00 82 LEU A O 1
ATOM 687 N N . LYS A 1 83 ? 18.447 11.608 -21.478 1.00 81.88 83 LYS A N 1
ATOM 688 C CA . LYS A 1 83 ? 19.176 10.552 -22.204 1.00 81.88 83 LYS A CA 1
ATOM 689 C C . LYS A 1 83 ? 18.697 10.370 -23.648 1.00 81.88 83 LYS A C 1
ATOM 691 O O . LYS A 1 83 ? 19.439 9.825 -24.462 1.00 81.88 83 LYS A O 1
ATOM 696 N N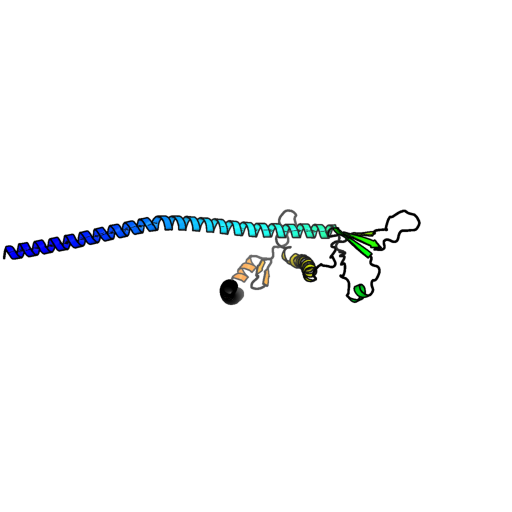 . GLY A 1 84 ? 17.503 10.863 -23.970 1.00 80.44 84 GLY A N 1
ATOM 697 C CA . GLY A 1 84 ? 16.866 10.738 -25.276 1.00 80.44 84 GLY A CA 1
ATOM 698 C C . GLY A 1 84 ? 15.754 9.687 -25.285 1.00 80.44 84 GLY A C 1
ATOM 699 O O . GLY A 1 84 ? 15.761 8.718 -24.533 1.00 80.44 84 GLY A O 1
ATOM 700 N N . ASN A 1 85 ? 14.768 9.883 -26.164 1.00 78.50 85 ASN A N 1
ATOM 701 C CA . ASN A 1 85 ? 13.553 9.057 -26.201 1.00 78.50 85 ASN A CA 1
ATOM 702 C C . ASN A 1 85 ? 13.767 7.653 -26.791 1.00 78.50 85 ASN A C 1
ATOM 704 O O . ASN A 1 85 ? 12.896 6.792 -26.659 1.00 78.50 85 ASN A O 1
ATOM 708 N N . ILE A 1 86 ? 14.889 7.426 -27.479 1.00 83.50 86 ILE A N 1
ATOM 709 C CA . ILE A 1 86 ? 15.218 6.117 -28.044 1.00 83.50 86 ILE A CA 1
ATOM 710 C C . ILE A 1 86 ? 15.862 5.283 -26.948 1.00 83.50 86 ILE A C 1
ATOM 712 O O . ILE A 1 86 ? 16.900 5.660 -26.415 1.00 83.50 86 ILE A O 1
ATOM 716 N N . ARG A 1 87 ? 15.258 4.129 -26.670 1.00 82.88 87 ARG A N 1
ATOM 717 C CA . ARG A 1 87 ? 15.817 3.125 -25.771 1.00 82.88 87 ARG A CA 1
ATOM 718 C C . ARG A 1 87 ? 16.313 1.917 -26.533 1.00 82.88 87 ARG A C 1
ATOM 720 O O . ARG A 1 87 ? 15.650 1.446 -27.457 1.00 82.88 87 ARG A O 1
ATOM 727 N N . VAL A 1 88 ? 17.442 1.385 -26.094 1.00 88.31 88 VAL A N 1
ATOM 728 C CA . VAL A 1 88 ? 18.036 0.163 -26.619 1.00 88.31 88 VAL A CA 1
ATOM 729 C C . VAL A 1 88 ? 18.209 -0.817 -25.470 1.00 88.31 88 VAL A C 1
ATOM 731 O O . VAL A 1 88 ? 19.017 -0.615 -24.566 1.00 88.31 88 VAL A O 1
ATOM 734 N N . PHE A 1 89 ? 17.455 -1.908 -25.523 1.00 89.75 89 PHE A N 1
ATOM 735 C CA . PHE A 1 89 ? 17.564 -3.016 -24.582 1.00 89.75 89 PHE A CA 1
ATOM 736 C C . PHE A 1 89 ? 18.294 -4.189 -25.231 1.00 89.75 89 PHE A C 1
ATOM 738 O O . PHE A 1 89 ? 18.138 -4.441 -26.426 1.00 89.75 89 PHE A O 1
ATOM 745 N N . CYS A 1 90 ? 19.059 -4.936 -24.439 1.00 93.94 90 CYS A N 1
ATOM 746 C CA . CYS A 1 90 ? 19.677 -6.181 -24.885 1.00 93.94 90 CYS A CA 1
ATOM 747 C C . CYS A 1 90 ? 19.061 -7.364 -24.142 1.00 93.94 90 CYS A C 1
ATOM 749 O O . CYS A 1 90 ? 18.994 -7.360 -22.916 1.00 93.94 90 CYS A O 1
ATOM 751 N N . ARG A 1 91 ? 18.650 -8.403 -24.873 1.00 92.69 91 ARG A N 1
ATOM 752 C CA . ARG A 1 91 ? 18.195 -9.665 -24.287 1.00 92.69 91 ARG A CA 1
ATOM 753 C C . ARG A 1 91 ? 19.088 -10.803 -24.740 1.00 92.69 91 ARG A C 1
ATOM 755 O O . ARG A 1 91 ? 19.144 -11.136 -25.923 1.00 92.69 91 ARG A O 1
ATOM 762 N N . VAL A 1 92 ? 19.738 -11.443 -23.778 1.00 92.12 92 VAL A N 1
ATOM 763 C CA . VAL A 1 92 ? 20.507 -12.660 -24.019 1.00 92.12 92 VAL A CA 1
ATOM 764 C C . VAL A 1 92 ? 19.538 -13.834 -23.968 1.00 92.12 92 VAL A C 1
ATOM 766 O O . VAL A 1 92 ? 18.991 -14.142 -22.915 1.00 92.12 92 VAL A O 1
ATOM 769 N N . CYS A 1 93 ? 19.288 -14.485 -25.102 1.00 89.12 93 CYS A N 1
ATOM 770 C CA . CYS A 1 93 ? 18.396 -15.643 -25.139 1.00 89.12 93 CYS A CA 1
ATOM 771 C C . CYS A 1 93 ? 19.066 -16.873 -24.494 1.00 89.12 93 CYS A C 1
ATOM 773 O O . CYS A 1 93 ? 20.264 -17.096 -24.702 1.00 89.12 93 CYS A O 1
ATOM 775 N N . PRO A 1 94 ? 18.331 -17.687 -23.711 1.00 88.06 94 PRO A N 1
ATOM 776 C CA . PRO A 1 94 ? 18.824 -18.990 -23.285 1.00 88.06 94 PRO A CA 1
ATOM 777 C C . PRO A 1 94 ? 19.018 -19.912 -24.492 1.00 88.06 94 PRO A C 1
ATOM 779 O O . PRO A 1 94 ? 18.373 -19.751 -25.527 1.00 88.06 94 PRO A O 1
ATOM 782 N N . ARG A 1 95 ? 19.907 -20.897 -24.342 1.00 83.94 95 ARG A N 1
ATOM 783 C CA . ARG A 1 95 ? 20.185 -21.868 -25.405 1.00 83.94 95 ARG A CA 1
ATOM 784 C C . ARG A 1 95 ? 18.983 -22.764 -25.641 1.00 83.94 95 ARG A C 1
ATOM 786 O O . ARG A 1 95 ? 18.364 -23.253 -24.696 1.00 83.94 95 ARG A O 1
ATOM 793 N N . THR A 1 96 ? 18.710 -23.033 -26.906 1.00 85.44 96 THR A N 1
ATOM 794 C CA . THR A 1 96 ? 17.735 -24.044 -27.302 1.00 85.44 96 THR A CA 1
ATOM 795 C C . THR A 1 96 ? 18.328 -25.453 -27.153 1.00 85.44 96 THR A C 1
ATOM 797 O O . THR A 1 96 ? 19.546 -25.624 -27.258 1.00 85.44 96 THR A O 1
ATOM 800 N N . PRO A 1 97 ? 17.498 -26.496 -26.963 1.00 87.62 97 PRO A N 1
ATOM 801 C CA . PRO A 1 97 ? 17.980 -27.878 -26.868 1.00 87.62 97 PRO A CA 1
ATOM 802 C C . PRO A 1 97 ? 18.824 -28.317 -28.076 1.00 87.62 97 PRO A C 1
ATOM 804 O O . PRO A 1 97 ? 19.875 -28.927 -27.910 1.00 87.62 97 PRO A O 1
ATOM 807 N N . LYS A 1 98 ? 18.431 -27.900 -29.288 1.00 87.94 98 LYS A N 1
ATOM 808 C CA . LYS A 1 98 ? 19.158 -28.202 -30.533 1.00 87.94 98 LYS A CA 1
ATOM 809 C C . LYS A 1 98 ? 20.566 -27.601 -30.558 1.00 87.94 98 LYS A C 1
ATOM 811 O O . LYS A 1 98 ? 21.489 -28.217 -31.076 1.00 87.94 98 LYS A O 1
ATOM 816 N N . GLU A 1 99 ? 20.742 -26.404 -30.000 1.00 84.25 99 GLU A N 1
ATOM 817 C CA . GLU A 1 99 ? 22.056 -25.750 -29.918 1.00 84.25 99 GLU A CA 1
ATOM 818 C C . GLU A 1 99 ? 22.975 -26.423 -28.897 1.00 84.25 99 GLU A C 1
ATOM 820 O O . GLU A 1 99 ? 24.192 -26.418 -29.075 1.00 84.25 99 GLU A O 1
ATOM 825 N N . ILE A 1 100 ? 22.399 -27.005 -27.842 1.00 83.75 100 ILE A N 1
ATOM 826 C CA . ILE A 1 100 ? 23.142 -27.786 -26.849 1.00 83.75 100 ILE A CA 1
ATOM 827 C C . ILE A 1 100 ? 23.633 -29.095 -27.482 1.00 83.75 100 ILE A C 1
ATOM 829 O O . ILE A 1 100 ? 24.809 -29.427 -27.352 1.00 83.75 100 ILE A O 1
ATOM 833 N N . GLU A 1 101 ? 22.764 -29.796 -28.215 1.00 87.25 101 GLU A N 1
ATOM 834 C CA . GLU A 1 101 ? 23.089 -31.060 -28.895 1.00 87.25 101 GLU A CA 1
ATOM 835 C C . GLU A 1 101 ? 24.171 -30.902 -29.972 1.00 87.25 101 GLU A C 1
ATOM 837 O O . GLU A 1 101 ? 25.009 -31.782 -30.146 1.00 87.25 101 GLU A O 1
ATOM 842 N N . GLN A 1 102 ? 24.194 -29.768 -30.677 1.00 83.50 102 GLN A N 1
ATOM 843 C CA . GLN A 1 102 ? 25.126 -29.527 -31.784 1.00 83.50 102 GLN A CA 1
ATOM 844 C C . GLN A 1 102 ? 26.540 -29.100 -31.349 1.00 83.50 102 GLN A C 1
ATOM 846 O O . GLN A 1 102 ? 27.371 -28.854 -32.221 1.00 83.50 102 GLN A O 1
ATOM 851 N N . MET A 1 103 ? 26.823 -28.974 -30.042 1.00 74.25 103 MET A N 1
ATOM 852 C CA . MET A 1 103 ? 28.114 -28.503 -29.494 1.00 74.25 103 MET A CA 1
ATOM 853 C C . MET A 1 103 ? 28.702 -27.290 -30.242 1.00 74.25 103 MET A C 1
ATOM 855 O O . MET A 1 103 ? 29.914 -27.170 -30.429 1.00 74.25 103 MET A O 1
ATOM 859 N N . LYS A 1 104 ? 27.841 -26.379 -30.711 1.00 74.00 104 LYS A N 1
ATOM 860 C CA . LYS A 1 104 ? 28.272 -25.219 -31.495 1.00 74.00 104 LYS A CA 1
ATOM 861 C C . LYS A 1 104 ? 29.244 -24.390 -30.654 1.00 74.00 104 LYS A C 1
ATOM 863 O O . LYS A 1 104 ? 28.947 -24.116 -29.497 1.00 74.00 104 LYS A O 1
ATOM 868 N N . ALA A 1 105 ? 30.387 -23.986 -31.213 1.00 66.62 105 ALA A N 1
ATOM 869 C CA . ALA A 1 105 ? 31.316 -23.092 -30.520 1.00 66.62 105 ALA A CA 1
ATOM 870 C C . ALA A 1 105 ? 30.589 -21.788 -30.153 1.00 66.62 105 ALA A C 1
ATOM 872 O O . ALA A 1 105 ? 29.931 -21.172 -30.995 1.00 66.62 105 ALA A O 1
ATOM 873 N N . LEU A 1 106 ? 30.656 -21.406 -28.881 1.00 71.00 106 LEU A N 1
ATOM 874 C CA . LEU A 1 106 ? 29.835 -20.335 -28.325 1.00 71.00 106 LEU A CA 1
ATOM 875 C C . LEU A 1 106 ? 30.674 -19.110 -28.020 1.00 71.00 106 LEU A C 1
ATOM 877 O O . LEU A 1 106 ? 31.850 -19.205 -27.688 1.00 71.00 106 LEU A O 1
ATOM 881 N N . TYR A 1 107 ? 30.036 -17.951 -28.092 1.00 84.12 107 TYR A N 1
ATOM 882 C CA . TYR A 1 107 ? 30.589 -16.736 -27.523 1.00 84.12 107 TYR A CA 1
ATOM 883 C C . TYR A 1 107 ? 30.428 -16.772 -25.999 1.00 84.12 107 TYR A C 1
ATOM 885 O O . TYR A 1 107 ? 29.394 -17.209 -25.483 1.00 84.12 107 TYR A O 1
ATOM 893 N N . SER A 1 108 ? 31.455 -16.317 -25.288 1.00 85.88 108 SER A N 1
ATOM 894 C CA . SER A 1 108 ? 31.385 -16.046 -23.856 1.00 85.88 108 SER A CA 1
ATOM 895 C C . SER A 1 108 ? 30.712 -14.693 -23.659 1.00 85.88 108 SER A C 1
ATOM 897 O O . SER A 1 108 ? 31.157 -13.701 -24.235 1.00 85.88 108 SER A O 1
ATOM 899 N N . ILE A 1 109 ? 29.622 -14.655 -22.895 1.00 90.69 109 ILE A N 1
ATOM 900 C CA . ILE A 1 109 ? 28.904 -13.421 -22.569 1.00 90.69 109 ILE A CA 1
ATOM 901 C C . ILE A 1 109 ? 29.058 -13.180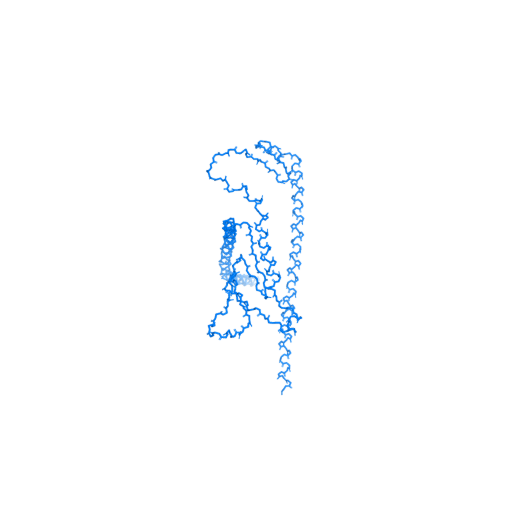 -21.072 1.00 90.69 109 ILE A C 1
ATOM 903 O O . ILE A 1 109 ? 28.549 -13.959 -20.265 1.00 90.69 109 ILE A O 1
ATOM 907 N N . ASN A 1 110 ? 29.731 -12.089 -20.721 1.00 91.56 110 ASN A N 1
ATOM 908 C CA . ASN A 1 110 ? 29.900 -11.624 -19.353 1.00 91.56 110 ASN A CA 1
ATOM 909 C C . ASN A 1 110 ? 28.994 -10.416 -19.107 1.00 91.56 110 ASN A C 1
ATOM 911 O O . ASN A 1 110 ? 28.966 -9.473 -19.896 1.00 91.56 110 ASN A O 1
ATOM 915 N N . PHE A 1 111 ? 28.267 -10.438 -17.994 1.00 92.50 111 PHE A N 1
ATOM 916 C CA . PHE A 1 111 ? 27.440 -9.322 -17.542 1.00 92.50 111 PHE A CA 1
ATOM 917 C C . PHE A 1 111 ? 28.275 -8.494 -16.568 1.00 92.50 111 PHE A C 1
ATOM 919 O O . PHE A 1 111 ? 28.562 -8.961 -15.467 1.00 92.50 111 PHE A O 1
ATOM 926 N N . ILE A 1 112 ? 28.723 -7.314 -17.000 1.00 92.56 112 ILE A N 1
ATOM 927 C CA . ILE A 1 112 ? 29.546 -6.427 -16.164 1.00 92.56 112 ILE A CA 1
ATOM 928 C C . ILE A 1 112 ? 28.652 -5.729 -15.134 1.00 92.56 112 ILE A C 1
ATOM 930 O O . ILE A 1 112 ? 28.997 -5.652 -13.958 1.00 92.56 112 ILE A O 1
ATOM 934 N N . ASP A 1 113 ? 27.491 -5.257 -15.584 1.00 92.19 113 ASP A N 1
ATOM 935 C CA . ASP A 1 113 ? 26.468 -4.594 -14.780 1.00 92.19 113 ASP A CA 1
ATOM 936 C C . ASP A 1 113 ? 25.080 -4.773 -15.437 1.00 92.19 113 ASP A C 1
ATOM 938 O O . ASP A 1 113 ? 24.905 -5.573 -16.360 1.00 92.19 113 ASP A O 1
ATOM 942 N N . GLU A 1 114 ? 24.064 -4.058 -14.946 1.00 89.50 114 GLU A N 1
ATOM 943 C CA . GLU A 1 114 ? 22.690 -4.162 -15.457 1.00 89.50 114 GLU A CA 1
ATOM 944 C C . GLU A 1 114 ? 22.480 -3.551 -16.852 1.00 89.50 114 GLU A C 1
ATOM 946 O O . GLU A 1 114 ? 21.431 -3.778 -17.461 1.00 89.50 114 GLU A O 1
ATOM 951 N N . CYS A 1 115 ? 23.434 -2.767 -17.353 1.00 91.62 115 CYS A N 1
ATOM 952 C CA . CYS A 1 115 ? 23.353 -2.054 -18.624 1.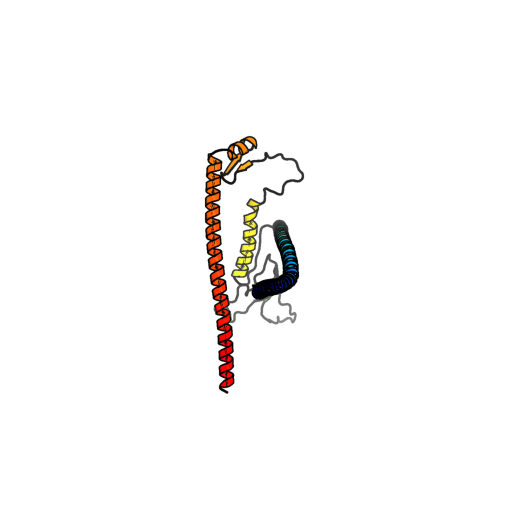00 91.62 115 CYS A CA 1
ATOM 953 C C . CYS A 1 115 ? 24.463 -2.443 -19.611 1.00 91.62 115 CYS A C 1
ATOM 955 O O . CYS A 1 115 ? 24.384 -2.060 -20.772 1.00 91.62 115 CYS A O 1
ATOM 957 N N . THR A 1 116 ? 25.456 -3.238 -19.218 1.00 94.38 116 THR A N 1
ATOM 958 C CA . THR A 1 116 ? 26.663 -3.486 -20.010 1.00 94.38 116 THR A CA 1
ATOM 959 C C . THR A 1 116 ? 27.009 -4.969 -20.067 1.00 94.38 116 THR A C 1
ATOM 961 O O . THR A 1 116 ? 27.136 -5.648 -19.045 1.00 94.38 116 THR A O 1
ATOM 964 N N . ILE A 1 117 ? 27.241 -5.463 -21.285 1.00 96.12 117 ILE A N 1
ATOM 965 C CA . ILE A 1 117 ? 27.754 -6.813 -21.538 1.00 96.12 117 ILE A CA 1
ATOM 966 C C . ILE A 1 117 ? 29.089 -6.781 -22.255 1.00 96.12 117 ILE A C 1
ATOM 968 O O . ILE A 1 117 ? 29.395 -5.873 -23.029 1.00 96.12 117 ILE A O 1
ATOM 972 N N . GLU A 1 118 ? 29.858 -7.833 -22.034 1.00 94.56 118 GLU A N 1
ATOM 973 C CA . GLU A 1 118 ? 31.090 -8.121 -22.741 1.00 94.56 118 GLU A CA 1
ATOM 974 C C . GLU A 1 118 ? 30.958 -9.458 -23.464 1.00 94.56 118 GLU A C 1
ATOM 976 O O . GLU A 1 118 ? 30.617 -10.474 -22.861 1.00 94.56 118 GLU A O 1
ATOM 981 N N . VAL A 1 119 ? 31.205 -9.449 -24.772 1.00 93.06 119 VAL A N 1
ATOM 982 C CA . VAL A 1 119 ? 31.119 -10.627 -25.635 1.00 93.06 119 VAL A CA 1
ATOM 983 C C . VAL A 1 119 ? 32.524 -10.980 -26.108 1.00 93.06 119 VAL A C 1
ATOM 985 O O . VAL A 1 119 ? 33.182 -10.173 -26.765 1.00 93.06 119 VAL A O 1
ATOM 988 N N . GLY A 1 120 ? 32.987 -12.178 -25.766 1.00 88.19 120 GLY A N 1
ATOM 989 C CA . GLY A 1 120 ? 34.261 -12.743 -26.207 1.00 88.19 120 GLY A CA 1
ATOM 990 C C . GLY A 1 120 ? 34.061 -14.002 -27.045 1.00 88.19 120 GLY A C 1
ATOM 991 O O . GLY A 1 120 ? 33.058 -14.703 -26.908 1.00 88.19 120 GLY A O 1
ATOM 992 N N . ASN A 1 121 ? 35.023 -14.325 -27.906 1.00 80.31 121 ASN A N 1
ATOM 993 C CA . ASN A 1 121 ? 35.038 -15.614 -28.597 1.00 80.31 121 ASN A CA 1
ATOM 994 C C . ASN A 1 121 ? 35.319 -16.709 -27.558 1.00 80.31 121 ASN A C 1
ATOM 996 O O . ASN A 1 121 ? 36.370 -16.685 -26.927 1.00 80.31 121 ASN A O 1
ATOM 1000 N N . GLY A 1 122 ? 34.404 -17.662 -27.355 1.00 65.19 122 GLY A N 1
ATOM 1001 C CA . GLY A 1 122 ? 34.566 -18.746 -26.373 1.00 65.19 122 GLY A CA 1
ATOM 1002 C C . GLY A 1 122 ? 35.496 -19.866 -26.839 1.00 65.19 122 GLY A C 1
ATOM 1003 O O . GLY A 1 122 ? 35.275 -21.028 -26.513 1.00 65.19 122 GLY A O 1
ATOM 1004 N N . SER A 1 123 ? 36.513 -19.521 -27.627 1.00 58.25 123 SER A N 1
ATOM 1005 C CA . SER A 1 123 ? 37.597 -20.415 -28.003 1.00 58.25 123 SER A CA 1
ATOM 1006 C C . SER A 1 123 ? 38.869 -19.959 -27.300 1.00 58.25 123 SER A C 1
ATOM 1008 O O . SER A 1 123 ? 39.352 -18.860 -27.582 1.00 58.25 123 SER A O 1
ATOM 1010 N N . ASP A 1 124 ? 39.467 -20.841 -26.501 1.00 51.41 124 ASP A N 1
ATOM 1011 C CA . ASP A 1 124 ? 40.887 -20.806 -26.120 1.00 51.41 124 ASP A CA 1
ATOM 1012 C C . ASP A 1 124 ? 41.782 -21.060 -27.352 1.00 51.41 124 ASP A C 1
ATOM 1014 O O . ASP A 1 124 ? 42.686 -21.895 -27.351 1.00 51.41 124 ASP A O 1
ATOM 1018 N N . ALA A 1 125 ? 41.498 -20.383 -28.466 1.00 47.03 125 ALA A N 1
ATOM 1019 C CA . ALA A 1 125 ? 42.331 -20.421 -29.648 1.00 47.03 125 ALA A CA 1
ATOM 1020 C C . ALA A 1 125 ? 43.587 -19.610 -29.329 1.00 47.03 125 ALA A C 1
ATOM 1022 O O . ALA A 1 125 ? 43.626 -18.387 -29.470 1.00 47.03 125 ALA A O 1
ATOM 1023 N N . VAL A 1 126 ? 44.607 -20.320 -28.847 1.00 49.16 126 VAL A N 1
ATOM 1024 C CA . VAL A 1 126 ? 45.984 -19.842 -28.779 1.00 49.16 126 VAL A CA 1
ATOM 1025 C C . VAL A 1 126 ? 46.363 -19.382 -30.181 1.00 49.16 126 VAL A C 1
ATOM 1027 O O . VAL A 1 126 ? 46.570 -20.184 -31.089 1.00 49.16 126 VAL A O 1
ATOM 1030 N N . ASN A 1 127 ? 46.412 -18.068 -30.370 1.00 52.25 127 ASN A N 1
ATOM 1031 C CA . ASN A 1 127 ? 46.953 -17.484 -31.581 1.00 52.25 127 ASN A CA 1
ATOM 1032 C C . ASN A 1 127 ? 48.452 -17.824 -31.629 1.00 52.25 127 ASN A C 1
ATOM 1034 O O . ASN A 1 127 ? 49.139 -17.716 -30.610 1.00 52.25 127 ASN A O 1
ATOM 1038 N N . CYS A 1 128 ? 48.972 -18.203 -32.797 1.00 53.88 128 CYS A N 1
ATOM 1039 C CA . CYS A 1 128 ? 50.334 -18.730 -32.996 1.00 53.88 128 CYS A CA 1
ATOM 1040 C C . CYS A 1 128 ? 51.478 -17.780 -32.555 1.00 53.88 128 CYS A C 1
ATOM 1042 O O . CYS A 1 128 ? 52.644 -18.154 -32.611 1.00 53.88 128 CYS A O 1
ATOM 1044 N N . ASN A 1 129 ? 51.150 -16.565 -32.098 1.00 54.66 129 ASN A N 1
ATOM 1045 C CA . ASN A 1 129 ? 52.079 -15.483 -31.769 1.00 54.66 129 ASN A CA 1
ATOM 1046 C C . ASN A 1 12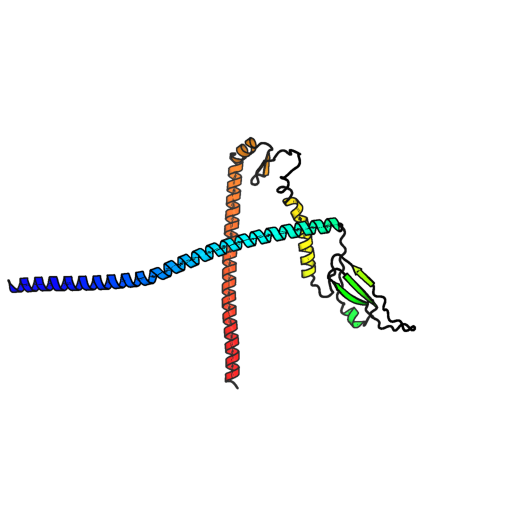9 ? 52.169 -15.156 -30.261 1.00 54.66 129 ASN A C 1
ATOM 1048 O O . ASN A 1 129 ? 52.657 -14.086 -29.907 1.00 54.66 129 ASN A O 1
ATOM 1052 N N . GLY A 1 130 ? 51.683 -16.016 -29.359 1.00 55.72 130 GLY A N 1
ATOM 1053 C CA . GLY A 1 130 ? 51.951 -15.914 -27.911 1.00 55.72 130 GLY A CA 1
ATOM 1054 C C . GLY A 1 130 ? 51.316 -14.729 -27.159 1.00 55.72 130 GLY A C 1
ATOM 1055 O O . GLY A 1 130 ? 51.378 -14.690 -25.934 1.00 55.72 130 GLY A O 1
ATOM 1056 N N . ASN A 1 131 ? 50.653 -13.793 -27.845 1.00 52.09 131 ASN A N 1
ATOM 1057 C CA . ASN A 1 131 ? 49.913 -12.702 -27.210 1.00 52.09 131 ASN A CA 1
ATOM 1058 C C . ASN A 1 131 ? 48.433 -13.072 -27.043 1.00 52.09 131 ASN A C 1
ATOM 1060 O O . ASN A 1 131 ? 47.624 -12.947 -27.962 1.00 52.09 131 ASN A O 1
ATOM 1064 N N . LEU A 1 132 ? 48.091 -13.513 -25.830 1.00 54.00 132 LEU A N 1
ATOM 1065 C CA . LEU A 1 132 ? 46.728 -13.763 -25.360 1.00 54.00 132 LEU A CA 1
ATOM 1066 C C . LEU A 1 132 ? 46.003 -12.437 -25.101 1.00 54.00 132 LEU A C 1
ATOM 1068 O O . LEU A 1 132 ? 45.982 -11.922 -23.984 1.00 54.00 132 LEU A O 1
ATOM 1072 N N . ARG A 1 133 ? 45.365 -11.882 -26.126 1.00 54.56 133 ARG A N 1
ATOM 1073 C CA . ARG A 1 133 ? 44.202 -11.017 -25.914 1.00 54.56 133 ARG A CA 1
ATOM 1074 C C . ARG A 1 133 ? 43.095 -11.505 -26.825 1.00 54.56 133 ARG A C 1
ATOM 1076 O O . ARG A 1 133 ? 43.057 -11.160 -27.999 1.00 54.56 133 ARG A O 1
ATOM 1083 N N . ALA A 1 134 ? 42.216 -12.340 -26.276 1.00 63.91 134 ALA A N 1
ATOM 1084 C CA . ALA A 1 134 ? 40.907 -12.540 -26.871 1.00 63.91 134 ALA A CA 1
ATOM 1085 C C . ALA A 1 134 ? 40.262 -11.153 -27.001 1.00 63.91 134 ALA A C 1
ATOM 1087 O O . ALA A 1 134 ? 40.138 -10.438 -26.006 1.00 63.91 134 ALA A O 1
ATOM 1088 N N . GLU A 1 135 ? 39.933 -10.737 -28.223 1.00 75.00 135 GLU A N 1
ATOM 1089 C CA . GLU A 1 135 ? 39.247 -9.469 -28.456 1.00 75.00 135 GLU A CA 1
ATOM 1090 C C . GLU A 1 135 ? 37.839 -9.563 -27.865 1.00 75.00 135 GLU A C 1
ATOM 1092 O O . GLU A 1 135 ? 36.920 -10.114 -28.474 1.00 75.00 135 GLU A O 1
ATOM 1097 N N . THR A 1 136 ? 37.674 -9.062 -26.646 1.00 86.81 136 THR A N 1
ATOM 1098 C CA . THR A 1 136 ? 36.365 -8.907 -26.029 1.00 86.81 136 THR A CA 1
ATOM 1099 C C . THR A 1 136 ? 35.761 -7.573 -26.451 1.00 86.81 136 THR A C 1
ATOM 1101 O O . THR A 1 136 ? 36.429 -6.537 -26.484 1.00 86.81 136 THR A O 1
ATOM 1104 N N . LYS A 1 137 ? 34.477 -7.584 -26.816 1.00 92.88 137 LYS A N 1
ATOM 1105 C CA . LYS A 1 137 ? 33.735 -6.381 -27.211 1.00 92.88 137 LYS A CA 1
ATOM 1106 C C . LYS A 1 137 ? 32.729 -6.025 -26.133 1.00 92.88 137 LYS A C 1
ATOM 1108 O O . LYS A 1 137 ? 31.931 -6.872 -25.737 1.00 92.88 137 LYS A O 1
ATOM 1113 N N . LYS A 1 138 ? 32.765 -4.773 -25.679 1.00 94.88 138 LYS A N 1
ATOM 1114 C CA . LYS A 1 138 ? 31.850 -4.238 -24.665 1.00 94.88 138 LYS A CA 1
ATOM 1115 C C . LYS A 1 138 ? 30.732 -3.444 -25.322 1.00 94.88 138 LYS A C 1
ATOM 1117 O O . LYS A 1 138 ? 30.988 -2.650 -26.224 1.00 94.88 138 LYS A O 1
ATOM 1122 N N . PHE A 1 139 ? 29.513 -3.653 -24.845 1.00 96.25 139 PHE A N 1
ATOM 1123 C CA . PHE A 1 139 ? 28.310 -2.990 -25.331 1.00 96.25 139 PHE A CA 1
ATOM 1124 C C . PHE A 1 139 ? 27.482 -2.502 -24.148 1.00 96.25 139 PHE A C 1
ATOM 1126 O O . PHE A 1 139 ? 27.222 -3.283 -23.234 1.00 96.25 139 PHE A O 1
ATOM 1133 N N . SER A 1 140 ? 27.052 -1.241 -24.196 1.00 93.56 140 SER A N 1
ATOM 1134 C CA . SER A 1 140 ? 26.196 -0.619 -23.184 1.00 93.56 140 SER A CA 1
ATOM 1135 C C . SER A 1 140 ? 24.810 -0.313 -23.758 1.00 93.56 140 SER A C 1
ATOM 1137 O O . SER A 1 140 ? 24.677 0.092 -24.911 1.00 93.56 140 SER A O 1
ATOM 1139 N N . PHE A 1 141 ? 23.793 -0.520 -22.932 1.00 92.81 141 PHE A N 1
ATOM 1140 C CA . PHE A 1 141 ? 22.363 -0.505 -23.228 1.00 92.81 141 PHE A CA 1
ATOM 1141 C C . PHE A 1 141 ? 21.608 0.201 -22.095 1.00 92.81 141 PHE A C 1
ATOM 1143 O O . PHE A 1 141 ? 22.170 0.459 -21.036 1.00 92.81 141 PHE A O 1
ATOM 1150 N N . ASP A 1 142 ? 20.316 0.469 -22.265 1.00 86.69 142 ASP A N 1
ATOM 1151 C CA . ASP A 1 142 ? 19.484 0.984 -21.169 1.00 86.69 142 ASP A CA 1
ATOM 1152 C C . ASP A 1 142 ? 19.217 -0.085 -20.098 1.00 86.69 142 ASP A C 1
ATOM 1154 O O . ASP A 1 142 ? 19.181 0.216 -18.905 1.00 86.69 142 ASP A O 1
ATOM 1158 N N . LYS A 1 143 ? 19.066 -1.347 -20.519 1.00 89.38 143 LYS A N 1
ATOM 1159 C CA . LYS A 1 143 ? 18.988 -2.534 -19.654 1.00 89.38 143 LYS A CA 1
ATOM 1160 C C . LYS A 1 143 ? 19.409 -3.777 -20.435 1.00 89.38 143 LYS A C 1
ATOM 1162 O O . LYS A 1 143 ? 19.080 -3.924 -21.616 1.00 89.38 143 LYS A O 1
ATOM 1167 N N . VAL A 1 144 ? 20.094 -4.688 -19.755 1.00 92.50 144 VAL A N 1
ATOM 1168 C CA . VAL A 1 144 ? 20.447 -6.016 -20.251 1.00 92.50 144 VAL A CA 1
ATOM 1169 C C . VAL A 1 144 ? 19.675 -7.077 -19.466 1.00 92.50 144 VAL A C 1
ATOM 1171 O O . VAL A 1 144 ? 19.758 -7.153 -18.241 1.00 92.50 144 VAL A O 1
ATOM 1174 N N . PHE A 1 145 ? 18.962 -7.946 -20.179 1.00 92.50 145 PHE A N 1
ATOM 1175 C CA . PHE A 1 145 ? 18.282 -9.113 -19.625 1.00 92.50 145 PHE A CA 1
ATOM 1176 C C . PHE A 1 145 ? 19.129 -10.369 -19.844 1.00 92.50 145 PHE A C 1
ATOM 1178 O O . PHE A 1 145 ? 19.406 -10.763 -20.981 1.00 92.50 145 PHE A O 1
ATOM 1185 N N . ALA A 1 146 ? 19.547 -11.001 -18.745 1.00 90.81 146 ALA A N 1
ATOM 1186 C CA . ALA A 1 146 ? 20.294 -12.252 -18.784 1.00 90.81 146 ALA A CA 1
ATOM 1187 C C . ALA A 1 146 ? 19.426 -13.422 -19.269 1.00 90.81 146 ALA A C 1
ATOM 1189 O O . ALA A 1 146 ? 18.202 -13.400 -19.165 1.00 90.81 146 ALA A O 1
ATOM 1190 N N . SER A 1 147 ? 20.068 -14.505 -19.703 1.00 86.12 147 SER A N 1
ATOM 1191 C CA . SER A 1 147 ? 19.401 -15.713 -20.214 1.00 86.12 147 SER A CA 1
ATOM 1192 C C . SER A 1 147 ? 18.487 -16.421 -19.215 1.00 86.12 147 SER A C 1
ATOM 1194 O O . SER A 1 147 ? 17.625 -17.195 -19.620 1.00 86.12 147 SER A O 1
ATOM 1196 N N . LYS A 1 148 ? 18.648 -16.142 -17.917 1.00 81.44 148 LYS A N 1
ATOM 1197 C CA . LYS A 1 148 ? 17.786 -16.645 -16.837 1.00 81.44 148 LYS A CA 1
ATOM 1198 C C . LYS A 1 148 ? 16.672 -15.672 -16.431 1.00 81.44 148 LYS A C 1
ATOM 1200 O O . LYS A 1 148 ? 15.926 -15.978 -15.506 1.00 81.44 148 LYS A O 1
ATOM 1205 N N . ALA A 1 149 ? 16.577 -14.498 -17.056 1.00 81.12 149 ALA A N 1
ATOM 1206 C CA . ALA A 1 149 ? 15.513 -13.553 -16.751 1.00 81.12 149 ALA A CA 1
ATOM 1207 C C . ALA A 1 149 ? 14.157 -14.154 -17.156 1.00 81.12 149 ALA A C 1
ATOM 1209 O O . ALA A 1 149 ? 13.984 -14.606 -18.289 1.00 81.12 149 ALA A O 1
ATOM 1210 N N . SER A 1 150 ? 13.208 -14.182 -16.216 1.00 78.06 150 SER A N 1
ATOM 1211 C CA . SER A 1 150 ? 11.840 -14.625 -16.496 1.00 78.06 150 SER A CA 1
ATOM 1212 C C . SER A 1 150 ? 11.140 -13.626 -17.414 1.00 78.06 150 SER A C 1
ATOM 1214 O O . SER A 1 150 ? 11.318 -12.414 -17.274 1.00 78.06 150 SER A O 1
ATOM 1216 N N . GLN A 1 151 ? 10.277 -14.142 -18.287 1.00 71.50 151 GLN A N 1
ATOM 1217 C CA . GLN A 1 151 ? 9.375 -13.332 -19.098 1.00 71.50 151 GLN A CA 1
ATOM 1218 C C . GLN A 1 151 ? 8.456 -12.460 -18.224 1.00 71.50 151 GLN A C 1
ATOM 1220 O O . GLN A 1 151 ? 8.122 -11.352 -18.625 1.00 71.50 151 GLN A O 1
ATOM 1225 N N . ASP A 1 152 ? 8.136 -12.899 -17.001 1.00 66.56 152 ASP A N 1
ATOM 1226 C CA . ASP A 1 152 ? 7.362 -12.108 -16.035 1.00 66.56 152 ASP A CA 1
ATOM 1227 C C . ASP A 1 152 ? 8.157 -10.921 -15.477 1.00 66.56 152 ASP A C 1
ATOM 1229 O O . ASP A 1 152 ? 7.596 -9.854 -15.258 1.00 66.56 152 ASP A O 1
ATOM 1233 N N . MET A 1 153 ? 9.472 -11.071 -15.274 1.00 72.38 153 MET A N 1
ATOM 1234 C CA . MET A 1 153 ? 10.335 -9.958 -14.848 1.00 72.38 153 MET A CA 1
ATOM 1235 C C . MET A 1 153 ? 10.510 -8.930 -15.964 1.00 72.38 153 MET A C 1
ATOM 1237 O O . MET A 1 153 ? 10.520 -7.729 -15.707 1.00 72.38 153 MET A O 1
ATOM 1241 N N . GLU A 1 154 ? 10.624 -9.399 -17.204 1.00 66.38 154 GLU A N 1
ATOM 1242 C CA . GLU A 1 154 ? 10.688 -8.552 -18.394 1.00 66.38 154 GLU A CA 1
ATOM 1243 C C . GLU A 1 154 ? 9.362 -7.808 -18.602 1.00 66.38 154 GLU A C 1
ATOM 1245 O O . GLU A 1 154 ? 9.352 -6.589 -18.762 1.00 66.38 154 GLU A O 1
ATOM 1250 N N . ALA A 1 155 ? 8.234 -8.518 -18.486 1.00 67.19 155 ALA A N 1
ATOM 1251 C CA . ALA A 1 155 ? 6.903 -7.931 -18.538 1.00 67.19 155 ALA A CA 1
ATOM 1252 C C . ALA A 1 155 ? 6.671 -6.939 -17.392 1.00 67.19 155 ALA A C 1
ATOM 1254 O O . ALA A 1 155 ? 6.125 -5.872 -17.637 1.00 67.19 155 ALA A O 1
ATOM 1255 N N . ALA A 1 156 ? 7.122 -7.226 -16.168 1.00 72.50 156 ALA A N 1
ATOM 1256 C CA . ALA A 1 156 ? 7.016 -6.303 -15.040 1.00 72.50 156 ALA A CA 1
ATOM 1257 C C . ALA A 1 156 ? 7.829 -5.023 -15.268 1.00 72.50 156 ALA A C 1
ATOM 1259 O O . ALA A 1 156 ? 7.325 -3.934 -15.003 1.00 72.50 156 ALA A O 1
ATOM 1260 N N . TYR A 1 157 ? 9.043 -5.134 -15.819 1.00 73.25 157 TYR A N 1
ATOM 1261 C CA . TYR A 1 157 ? 9.835 -3.969 -16.216 1.00 73.25 157 TYR A CA 1
ATOM 1262 C C . TYR A 1 157 ? 9.136 -3.168 -17.313 1.00 73.25 157 TYR A C 1
ATOM 1264 O O . TYR A 1 157 ? 9.035 -1.953 -17.201 1.00 73.25 157 TYR A O 1
ATOM 1272 N N . GLN A 1 158 ? 8.596 -3.834 -18.335 1.00 68.94 158 GLN A N 1
ATOM 1273 C CA . GLN A 1 158 ? 7.874 -3.172 -19.420 1.00 68.94 158 GLN A CA 1
ATOM 1274 C C . GLN A 1 158 ? 6.556 -2.536 -18.945 1.00 68.94 158 GLN A C 1
ATOM 1276 O O . GLN A 1 158 ? 6.181 -1.474 -19.426 1.00 68.94 158 GLN A O 1
ATOM 1281 N N . VAL A 1 159 ? 5.847 -3.156 -17.998 1.00 68.69 159 VAL A N 1
ATOM 1282 C CA . VAL A 1 159 ? 4.608 -2.637 -17.395 1.00 68.69 159 VAL A CA 1
ATOM 1283 C C . VAL A 1 159 ? 4.905 -1.452 -16.490 1.00 68.69 159 VAL A C 1
ATOM 1285 O O . VAL A 1 159 ? 4.227 -0.440 -16.613 1.00 68.69 159 VAL A O 1
ATOM 1288 N N . TYR A 1 160 ? 5.938 -1.533 -15.647 1.00 68.75 160 TYR A N 1
ATOM 1289 C CA . TYR A 1 160 ? 6.433 -0.393 -14.872 1.00 68.75 160 TYR A CA 1
ATOM 1290 C C . TYR A 1 160 ? 6.771 0.775 -15.808 1.00 68.75 160 TYR A C 1
ATOM 1292 O O . TYR A 1 160 ? 6.327 1.899 -15.596 1.00 68.75 160 TYR A O 1
ATOM 1300 N N . PHE A 1 161 ? 7.438 0.460 -16.919 1.00 66.31 161 PHE A N 1
ATOM 1301 C CA . PHE A 1 161 ? 7.799 1.408 -17.962 1.00 66.31 161 PHE A CA 1
ATOM 1302 C C . PHE A 1 161 ? 6.584 2.016 -18.705 1.00 66.31 161 PHE A C 1
ATOM 1304 O O . PHE A 1 161 ? 6.560 3.198 -19.039 1.00 66.31 161 PHE A O 1
ATOM 1311 N N . ASN A 1 162 ? 5.541 1.226 -18.974 1.00 62.59 162 ASN A N 1
ATOM 1312 C CA . ASN A 1 162 ? 4.357 1.670 -19.720 1.00 62.59 162 ASN A CA 1
ATOM 1313 C C . ASN A 1 162 ? 3.324 2.390 -18.834 1.00 62.59 162 ASN A C 1
ATOM 1315 O O . ASN A 1 162 ? 2.691 3.343 -19.289 1.00 62.59 162 ASN A O 1
ATOM 1319 N N . MET A 1 163 ? 3.166 1.978 -17.570 1.00 59.06 163 MET A N 1
ATOM 1320 C CA . MET A 1 163 ? 2.369 2.707 -16.572 1.00 59.06 163 MET A CA 1
ATOM 1321 C C . MET A 1 163 ? 2.952 4.107 -16.313 1.00 59.06 163 MET A C 1
ATOM 1323 O O . MET A 1 163 ? 2.203 5.044 -16.042 1.00 59.06 163 MET A O 1
ATOM 1327 N N . GLU A 1 164 ? 4.269 4.285 -16.471 1.00 55.94 164 GLU A N 1
ATOM 1328 C CA . GLU A 1 164 ? 4.933 5.592 -16.396 1.00 55.94 164 GLU A CA 1
ATOM 1329 C C . GLU A 1 164 ? 4.465 6.592 -17.468 1.00 55.94 164 GLU A C 1
ATOM 1331 O O . GLU A 1 164 ? 4.433 7.786 -17.171 1.00 55.94 164 GLU A O 1
ATOM 1336 N N . MET A 1 165 ? 4.045 6.138 -18.659 1.00 51.59 165 MET A N 1
ATOM 1337 C CA . MET A 1 165 ? 3.588 7.015 -19.752 1.00 51.59 165 MET A CA 1
ATOM 1338 C C . MET A 1 165 ? 2.098 7.384 -19.699 1.00 51.59 165 MET A C 1
ATOM 1340 O O . MET A 1 165 ? 1.720 8.422 -20.231 1.00 51.59 165 MET A O 1
ATOM 1344 N N . GLN A 1 166 ? 1.233 6.560 -19.097 1.00 48.62 166 GLN A N 1
ATOM 1345 C CA . GLN A 1 166 ? -0.227 6.745 -19.200 1.00 48.62 166 GLN A CA 1
ATOM 1346 C C . GLN A 1 166 ? -0.841 7.688 -18.149 1.00 48.62 166 GLN A C 1
ATOM 1348 O O . GLN A 1 166 ? -1.991 8.088 -18.295 1.00 48.62 166 GLN A O 1
ATOM 1353 N N . GLU A 1 167 ? -0.100 8.087 -17.114 1.00 49.28 167 GLU A N 1
ATOM 1354 C CA . GLU A 1 167 ? -0.598 9.024 -16.086 1.00 49.28 167 GLU A CA 1
ATOM 1355 C C . GLU A 1 167 ? -0.209 10.493 -16.342 1.00 49.28 167 GLU A C 1
ATOM 1357 O O . GLU A 1 167 ? -0.669 11.383 -15.625 1.00 49.28 167 GLU A O 1
ATOM 1362 N N . GLU A 1 168 ? 0.603 10.782 -17.367 1.00 48.25 168 GLU A N 1
ATOM 1363 C CA . GLU A 1 168 ? 0.998 12.160 -17.711 1.00 48.25 168 GLU A CA 1
ATOM 1364 C C . GLU A 1 168 ? -0.163 13.025 -18.241 1.00 48.25 168 GLU A C 1
ATOM 1366 O O . GLU A 1 168 ? -0.045 14.254 -18.253 1.00 48.25 168 GLU A O 1
ATOM 1371 N N . ASP A 1 169 ? -1.302 12.421 -18.595 1.00 43.75 169 ASP A N 1
ATOM 1372 C CA . ASP A 1 169 ? -2.509 13.149 -19.005 1.00 43.75 169 ASP A CA 1
ATOM 1373 C C . ASP A 1 169 ? -3.439 13.509 -17.830 1.00 43.75 169 ASP A C 1
ATOM 1375 O O . ASP A 1 169 ? -4.350 14.315 -18.005 1.00 43.75 169 ASP A O 1
ATOM 1379 N N . ALA A 1 170 ? -3.203 12.974 -16.623 1.00 45.19 170 ALA A N 1
ATOM 1380 C CA . ALA A 1 170 ? -4.053 13.226 -15.451 1.00 45.19 170 ALA A CA 1
ATOM 1381 C C . ALA A 1 170 ? -3.484 14.269 -14.467 1.00 45.19 170 ALA A C 1
ATOM 1383 O O . ALA A 1 170 ? -4.242 14.856 -13.704 1.00 45.19 170 ALA A O 1
ATOM 1384 N N . VAL A 1 171 ? -2.166 14.522 -14.471 1.00 45.94 171 VAL A N 1
ATOM 1385 C CA . VAL A 1 171 ? -1.489 15.321 -13.417 1.00 45.94 171 VAL A CA 1
ATOM 1386 C C . VAL A 1 171 ? -1.060 16.725 -13.885 1.00 45.94 171 VAL A C 1
ATOM 1388 O O . VAL A 1 171 ? -0.557 17.525 -13.101 1.00 45.94 171 VAL A O 1
ATOM 1391 N N . LYS A 1 172 ? -1.316 17.109 -15.143 1.00 47.06 172 LYS A N 1
ATOM 1392 C CA . LYS A 1 172 ? -0.981 18.462 -15.642 1.00 47.06 172 LYS A CA 1
ATOM 1393 C C . LYS A 1 172 ? -1.869 19.595 -15.101 1.00 47.06 172 LYS A C 1
ATOM 1395 O O . LYS A 1 172 ? -1.668 20.735 -15.511 1.00 47.06 172 LYS A O 1
ATOM 1400 N N . GLU A 1 173 ? -2.813 19.331 -14.195 1.00 47.66 173 GLU A N 1
ATOM 1401 C CA . GLU A 1 173 ? -3.773 20.350 -13.739 1.00 47.66 173 GLU A CA 1
ATOM 1402 C C . GLU A 1 173 ? -3.481 20.966 -12.354 1.00 47.66 173 GLU A C 1
ATOM 1404 O O . GLU A 1 173 ? -4.004 22.042 -12.075 1.00 47.66 173 GLU A O 1
ATOM 1409 N N . GLU A 1 174 ? -2.607 20.393 -11.508 1.00 47.47 174 GLU A N 1
ATOM 1410 C CA . GLU A 1 174 ? -2.513 20.849 -10.100 1.00 47.47 174 GLU A CA 1
ATOM 1411 C C . GLU A 1 174 ? -1.234 21.611 -9.683 1.00 47.47 174 GLU A C 1
ATOM 1413 O O . GLU A 1 174 ? -1.323 22.448 -8.786 1.00 47.47 174 GLU A O 1
ATOM 1418 N N . ASP A 1 175 ? -0.080 21.465 -10.352 1.00 39.09 175 ASP A N 1
ATOM 1419 C CA . ASP A 1 175 ? 1.194 22.024 -9.830 1.00 39.09 175 ASP A CA 1
ATOM 1420 C C . ASP A 1 175 ? 1.726 23.300 -10.524 1.00 39.09 175 ASP A C 1
ATOM 1422 O O . ASP A 1 175 ? 2.821 23.778 -10.220 1.00 39.09 175 ASP A O 1
ATOM 1426 N N . ALA A 1 176 ? 0.954 23.937 -11.409 1.00 41.78 176 ALA A N 1
ATOM 1427 C CA . ALA A 1 176 ? 1.334 25.212 -12.034 1.00 41.78 176 ALA A CA 1
ATOM 1428 C C . ALA A 1 176 ? 0.758 26.439 -11.295 1.00 41.78 176 ALA A C 1
ATOM 1430 O O . ALA A 1 176 ? 0.119 27.300 -11.898 1.00 41.78 176 ALA A O 1
ATOM 1431 N N . VAL A 1 177 ? 0.984 26.557 -9.982 1.00 46.28 177 VAL A N 1
ATOM 1432 C CA . VAL A 1 177 ? 0.713 27.805 -9.241 1.00 46.28 177 VAL A CA 1
ATOM 1433 C C . VAL A 1 177 ? 1.913 28.195 -8.383 1.00 46.28 177 VAL A C 1
ATOM 1435 O O . VAL A 1 177 ? 1.837 28.252 -7.162 1.00 46.28 177 VAL A O 1
ATOM 1438 N N . GLN A 1 178 ? 3.015 28.562 -9.039 1.00 49.09 178 GLN A N 1
ATOM 1439 C CA . GLN A 1 178 ? 3.803 29.712 -8.592 1.00 49.09 178 GLN A CA 1
ATOM 1440 C C . GLN A 1 178 ? 4.675 30.288 -9.718 1.00 49.09 178 GLN A C 1
ATOM 1442 O O . GLN A 1 178 ? 5.577 29.649 -10.243 1.00 49.09 178 GLN A O 1
ATOM 1447 N N . SER A 1 179 ? 4.381 31.550 -10.045 1.00 50.25 179 SER A N 1
ATOM 1448 C CA . SER A 1 179 ? 5.152 32.479 -10.881 1.00 50.25 179 SER A CA 1
ATOM 1449 C C . SER A 1 179 ? 5.363 32.112 -12.357 1.00 50.25 179 SER A C 1
ATOM 1451 O O . SER A 1 179 ? 6.396 31.594 -12.757 1.00 50.25 179 SER A O 1
ATOM 1453 N N . THR A 1 180 ? 4.420 32.502 -13.210 1.00 44.03 180 THR A N 1
ATOM 1454 C CA . THR A 1 180 ? 4.572 33.597 -14.192 1.00 44.03 180 THR A CA 1
ATOM 1455 C C . THR A 1 180 ? 3.232 33.794 -14.910 1.00 44.03 180 THR A C 1
ATOM 1457 O O . THR A 1 180 ? 2.362 32.931 -14.917 1.00 44.03 180 THR A O 1
ATOM 1460 N N . SER A 1 181 ? 2.995 35.013 -15.366 1.00 50.91 181 SER A N 1
ATOM 1461 C CA . SER A 1 181 ? 1.703 35.563 -15.758 1.00 50.91 181 SER A CA 1
ATOM 1462 C C . SER A 1 181 ? 1.169 35.032 -17.092 1.00 50.91 181 SER A C 1
ATOM 1464 O O . SER A 1 181 ? 1.564 35.544 -18.129 1.00 50.91 181 SER A O 1
ATOM 1466 N N . GLU A 1 182 ? 0.171 34.150 -17.054 1.00 51.59 182 GLU A N 1
ATOM 1467 C CA . GLU A 1 182 ? -0.851 34.008 -18.101 1.00 51.59 182 GLU A CA 1
ATOM 1468 C C . GLU A 1 182 ? -2.177 33.616 -17.425 1.00 51.59 182 GLU A C 1
ATOM 1470 O O . GLU A 1 182 ? -2.329 32.530 -16.872 1.00 51.59 182 GLU A O 1
ATOM 1475 N N . LYS A 1 183 ? -3.137 34.550 -17.370 1.00 54.88 183 LYS A N 1
ATOM 1476 C CA . LYS A 1 183 ? -4.456 34.325 -16.755 1.00 54.88 183 LYS A CA 1
ATOM 1477 C C . LYS A 1 183 ? -5.311 33.472 -17.692 1.00 54.88 183 LYS A C 1
ATOM 1479 O O . LYS A 1 183 ? -6.124 34.014 -18.439 1.00 54.88 183 LYS A O 1
ATOM 1484 N N . THR A 1 184 ? -5.160 32.154 -17.649 1.00 59.78 184 THR A N 1
ATOM 1485 C CA . THR A 1 184 ? -6.179 31.269 -18.218 1.00 59.78 184 THR A CA 1
ATOM 1486 C C . THR A 1 184 ? -7.444 31.346 -17.346 1.00 59.78 184 THR A C 1
ATOM 1488 O O . THR A 1 184 ? -7.358 31.369 -16.112 1.00 59.78 184 THR A O 1
ATOM 1491 N N . PRO A 1 185 ? -8.639 31.488 -17.944 1.00 70.19 185 PRO A N 1
ATOM 1492 C CA . PRO A 1 185 ? -9.880 31.551 -17.182 1.00 70.19 185 PRO A CA 1
ATOM 1493 C C . PRO A 1 185 ? -10.111 30.215 -16.467 1.00 70.19 185 PRO A C 1
ATOM 1495 O O . PRO A 1 185 ? -10.107 29.158 -17.095 1.00 70.19 185 PRO A O 1
ATOM 1498 N N . LYS A 1 186 ? -10.300 30.264 -15.141 1.00 72.00 186 LYS A N 1
ATOM 1499 C CA . LYS A 1 186 ? -10.615 29.083 -14.326 1.00 72.00 186 LYS A CA 1
ATOM 1500 C C . LYS A 1 186 ? -11.938 28.480 -14.803 1.00 72.00 186 LYS A C 1
ATOM 1502 O O . LYS A 1 186 ? -12.980 29.123 -14.673 1.00 72.00 186 LYS A O 1
ATOM 1507 N N . LYS A 1 187 ? -11.891 27.257 -15.331 1.00 88.88 187 LYS A N 1
ATOM 1508 C CA . LYS A 1 187 ? -13.078 26.496 -15.731 1.00 88.88 187 LYS A CA 1
ATOM 1509 C C . LYS A 1 187 ? -13.628 25.744 -14.521 1.00 88.88 187 LYS A C 1
ATOM 1511 O O . LYS A 1 187 ? -12.887 25.057 -13.830 1.00 88.88 187 LYS A O 1
ATOM 1516 N N . TYR A 1 188 ? -14.922 25.872 -14.264 1.00 93.44 188 TYR A N 1
ATOM 1517 C CA . TYR A 1 188 ? -15.642 25.098 -13.255 1.00 93.44 188 TYR A CA 1
ATOM 1518 C C . TYR A 1 188 ? -16.256 23.876 -13.933 1.00 93.44 188 TYR A C 1
ATOM 1520 O O . TYR A 1 188 ? -17.067 24.037 -14.850 1.00 93.44 188 TYR A O 1
ATOM 1528 N N . LEU A 1 189 ? -15.888 22.672 -13.488 1.00 95.00 189 LEU A N 1
ATOM 1529 C CA . LEU A 1 189 ? -16.373 21.409 -14.040 1.00 95.00 189 LEU A CA 1
ATOM 1530 C C . LEU A 1 189 ? -17.154 20.621 -12.984 1.00 95.00 189 LEU A C 1
ATOM 1532 O O . LEU A 1 189 ? -16.726 20.479 -11.845 1.00 95.00 189 LEU A O 1
ATOM 1536 N N . CYS A 1 190 ? -18.321 20.106 -13.357 1.00 92.94 190 CYS A N 1
ATOM 1537 C CA . CYS A 1 190 ? -19.106 19.218 -12.512 1.00 92.94 190 CYS A CA 1
ATOM 1538 C C . CYS A 1 190 ? -18.852 17.774 -12.934 1.00 92.94 190 CYS A C 1
ATOM 1540 O O . CYS A 1 190 ? -19.340 17.355 -13.981 1.00 92.94 190 CYS A O 1
ATOM 1542 N N . GLU A 1 191 ? -18.184 16.993 -12.093 1.00 93.00 191 GLU A N 1
ATOM 1543 C CA . GLU A 1 191 ? -17.840 15.590 -12.369 1.00 93.00 191 GLU A CA 1
ATOM 1544 C C . GLU A 1 191 ? -19.070 14.691 -12.563 1.00 93.00 191 GLU A C 1
ATOM 1546 O O . GLU A 1 191 ? -19.081 13.791 -13.398 1.00 93.00 191 GLU A O 1
ATOM 1551 N N . VAL A 1 192 ? -20.161 14.972 -11.844 1.00 93.12 192 VAL A N 1
ATOM 1552 C CA . VAL A 1 192 ? -21.391 14.161 -11.892 1.00 93.12 192 VAL A CA 1
ATOM 1553 C C . VAL A 1 192 ? -22.136 14.321 -13.221 1.00 93.12 192 VAL A C 1
ATOM 1555 O O . VAL A 1 192 ? -22.817 13.407 -13.688 1.00 93.12 192 VAL A O 1
ATOM 1558 N N . CYS A 1 193 ? -22.057 15.508 -13.823 1.00 93.12 193 CYS A N 1
ATOM 1559 C CA . CYS A 1 193 ? -22.834 15.858 -15.012 1.00 93.12 193 CYS A CA 1
ATOM 1560 C C . CYS A 1 193 ? -21.980 16.147 -16.249 1.00 93.12 193 CYS A C 1
ATOM 1562 O O . CYS A 1 193 ? -22.561 16.366 -17.312 1.00 93.12 193 CYS A O 1
ATOM 1564 N N . ASN A 1 194 ? -20.655 16.176 -16.097 1.00 92.69 194 ASN A N 1
ATOM 1565 C CA . ASN A 1 194 ? -19.679 16.699 -17.051 1.00 92.69 194 ASN A CA 1
ATOM 1566 C C . ASN A 1 194 ? -20.034 18.105 -17.581 1.00 92.69 194 ASN A C 1
ATOM 1568 O O . ASN A 1 194 ? -19.870 18.413 -18.759 1.00 92.69 194 ASN A O 1
ATOM 1572 N N . PHE A 1 195 ? -20.611 18.946 -16.718 1.00 94.19 195 PHE A N 1
ATOM 1573 C CA . PHE A 1 195 ? -20.996 20.315 -17.064 1.00 94.19 195 PHE A CA 1
ATOM 1574 C C . PHE A 1 195 ? -19.823 21.262 -16.802 1.00 94.19 195 PHE A C 1
ATOM 1576 O O . PHE A 1 195 ? -19.352 21.323 -15.670 1.00 94.19 195 PHE A O 1
ATOM 1583 N N . GLY A 1 196 ? -19.383 22.001 -17.824 1.00 94.06 196 GLY A N 1
ATOM 1584 C CA . GLY A 1 196 ? -18.303 22.987 -17.734 1.00 94.06 196 GLY A CA 1
ATOM 1585 C C . GLY A 1 196 ? -18.802 24.423 -17.907 1.00 94.06 196 GLY A C 1
ATOM 1586 O O . GLY A 1 196 ? -19.659 24.686 -18.749 1.00 94.06 196 GLY A O 1
ATOM 1587 N N . THR A 1 197 ? -18.273 25.364 -17.127 1.00 94.38 197 THR A N 1
ATOM 1588 C CA . THR A 1 197 ? -18.559 26.804 -17.260 1.00 94.38 197 THR A CA 1
ATOM 1589 C C . THR A 1 197 ? -17.380 27.642 -16.783 1.00 94.38 197 THR A C 1
ATOM 1591 O O . THR A 1 197 ? -16.745 27.300 -15.795 1.00 94.38 197 THR A O 1
ATOM 1594 N N . ASP A 1 198 ? -17.133 28.787 -17.415 1.00 93.75 198 ASP A N 1
ATOM 1595 C CA . ASP A 1 198 ? -16.082 29.729 -16.988 1.00 93.75 198 ASP A CA 1
ATOM 1596 C C . ASP A 1 198 ? -16.556 30.659 -15.848 1.00 93.75 198 ASP A C 1
ATOM 1598 O O . ASP A 1 198 ? -15.780 31.402 -15.249 1.00 93.75 198 ASP A O 1
ATOM 1602 N N . TYR A 1 199 ? -17.855 30.621 -15.525 1.00 94.00 199 TYR A N 1
ATOM 1603 C CA . TYR A 1 199 ? -18.482 31.471 -14.509 1.00 94.00 199 TYR A CA 1
ATOM 1604 C C . TYR A 1 199 ? -18.968 30.669 -13.301 1.00 94.00 199 TYR A C 1
ATOM 1606 O O . TYR A 1 199 ? -19.825 29.789 -13.435 1.00 94.00 199 TYR A O 1
ATOM 1614 N N . ASN A 1 200 ? -18.524 31.067 -12.106 1.00 93.00 200 ASN A N 1
ATOM 1615 C CA . ASN A 1 200 ? -18.906 30.432 -10.841 1.00 93.00 200 ASN A CA 1
ATOM 1616 C C . ASN A 1 200 ? -20.424 30.490 -10.565 1.00 93.00 200 ASN A C 1
ATOM 1618 O O . ASN A 1 200 ? -21.041 29.535 -10.101 1.00 93.00 200 ASN A O 1
ATOM 1622 N N . SER A 1 201 ? -21.071 31.610 -10.898 1.00 94.19 201 SER A N 1
ATOM 1623 C CA . SER A 1 201 ?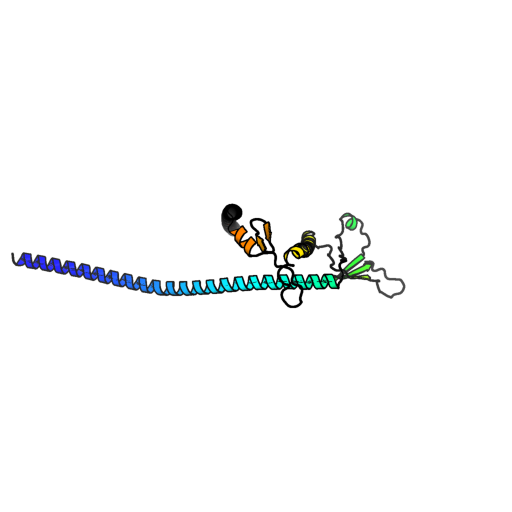 -22.519 31.783 -10.707 1.00 94.19 201 SER A CA 1
ATOM 1624 C C . SER A 1 201 ? -23.339 30.764 -11.507 1.00 94.19 201 SER A C 1
ATOM 1626 O O . SER A 1 201 ? -24.337 30.234 -11.014 1.00 94.19 201 SER A O 1
ATOM 1628 N N . ASN A 1 202 ? -22.896 30.443 -12.725 1.00 94.81 202 ASN A N 1
ATOM 1629 C CA . ASN A 1 202 ? -23.511 29.417 -13.562 1.00 94.81 202 ASN A CA 1
ATOM 1630 C C . ASN A 1 202 ? -23.278 28.012 -13.004 1.00 94.81 202 ASN A C 1
ATOM 1632 O O . ASN A 1 202 ? -24.188 27.187 -13.077 1.00 94.81 202 ASN A O 1
ATOM 1636 N N . PHE A 1 203 ? -22.110 27.759 -12.411 1.00 95.56 203 PHE A N 1
ATOM 1637 C CA . PHE A 1 203 ? -21.792 26.487 -11.770 1.00 95.56 203 PHE A CA 1
ATOM 1638 C C . PHE A 1 203 ? -22.704 26.228 -10.565 1.00 95.56 203 PHE A C 1
ATOM 1640 O O . PHE A 1 203 ? -23.407 25.221 -10.524 1.00 95.56 203 PHE A O 1
ATOM 1647 N N . HIS A 1 204 ? -22.836 27.195 -9.656 1.00 95.25 204 HIS A N 1
ATOM 1648 C CA . HIS A 1 204 ? -23.756 27.068 -8.522 1.00 95.25 204 HIS A CA 1
ATOM 1649 C C . HIS A 1 204 ? -25.226 26.969 -8.944 1.00 95.25 204 HIS A C 1
ATOM 1651 O O . HIS A 1 204 ? -26.020 26.263 -8.315 1.00 95.25 204 HIS A O 1
ATOM 1657 N N . ARG A 1 205 ? -25.625 27.650 -10.027 1.00 96.00 205 ARG A N 1
ATOM 1658 C CA . ARG A 1 205 ? -26.968 27.479 -10.600 1.00 96.00 205 ARG A CA 1
ATOM 1659 C C . ARG A 1 205 ? -27.167 26.059 -11.138 1.00 96.00 205 ARG A C 1
ATOM 1661 O O . ARG A 1 205 ? -28.241 25.491 -10.943 1.00 96.00 205 ARG A O 1
ATOM 1668 N N . HIS A 1 206 ? -26.145 25.481 -11.769 1.00 96.56 206 HIS A N 1
ATOM 1669 C CA . HIS A 1 206 ? -26.150 24.089 -12.208 1.00 96.56 206 HIS A CA 1
ATOM 1670 C C . HIS A 1 206 ? -26.282 23.117 -11.026 1.00 96.56 206 HIS A C 1
ATOM 1672 O O . HIS A 1 206 ? -27.171 22.268 -11.062 1.00 96.56 206 HIS A O 1
ATOM 1678 N N . GLU A 1 207 ? -25.496 23.277 -9.957 1.00 94.62 207 GLU A N 1
ATOM 1679 C CA . GLU A 1 207 ? -25.565 22.423 -8.756 1.00 94.62 207 GLU A CA 1
ATOM 1680 C C . GLU A 1 207 ? -26.955 22.438 -8.101 1.00 94.62 207 GLU A C 1
ATOM 1682 O O . GLU A 1 207 ? -27.457 21.428 -7.604 1.00 94.62 207 GLU A O 1
ATOM 1687 N N . ARG A 1 208 ? -27.631 23.593 -8.139 1.00 96.56 208 ARG A N 1
ATOM 1688 C CA . ARG A 1 208 ? -28.994 23.738 -7.611 1.00 96.56 208 ARG A CA 1
ATOM 1689 C C . ARG A 1 208 ? -30.068 23.176 -8.542 1.00 96.56 208 ARG A C 1
ATOM 1691 O O . ARG A 1 208 ? -31.208 23.020 -8.097 1.00 96.56 208 ARG A O 1
ATOM 1698 N N . SER A 1 209 ? -29.734 22.869 -9.797 1.00 97.06 209 SER A N 1
ATOM 1699 C CA . SER A 1 209 ? -30.705 22.404 -10.785 1.00 97.06 209 SER A CA 1
ATOM 1700 C C . SER A 1 209 ? -31.290 21.030 -10.410 1.00 97.06 209 SER A C 1
ATOM 1702 O O . SER A 1 209 ? -30.567 20.153 -9.925 1.00 97.06 209 SER A O 1
ATOM 1704 N N . PRO A 1 210 ? -32.591 20.790 -10.663 1.00 96.75 210 PRO A N 1
ATOM 1705 C CA . PRO A 1 210 ? -33.212 19.486 -10.414 1.00 96.75 210 PRO A CA 1
ATOM 1706 C C . PRO A 1 210 ? -32.523 18.340 -11.169 1.00 96.75 210 PRO A C 1
ATOM 1708 O O . PRO A 1 210 ? -32.375 17.240 -10.638 1.00 96.75 210 PRO A O 1
ATOM 1711 N N . SER A 1 211 ? -32.052 18.612 -12.390 1.00 94.56 211 SER A N 1
ATOM 1712 C CA . SER A 1 211 ? -31.346 17.644 -13.234 1.00 94.56 211 SER A CA 1
ATOM 1713 C C . SER A 1 211 ? -30.019 17.193 -12.622 1.00 94.56 211 SER A C 1
ATOM 1715 O O . SER A 1 211 ? -29.720 16.000 -12.641 1.00 94.56 211 SER A O 1
ATOM 1717 N N . HIS A 1 212 ? -29.247 18.122 -12.046 1.00 95.06 212 HIS A N 1
ATOM 1718 C CA . HIS A 1 212 ? -28.010 17.796 -11.337 1.00 95.06 212 HIS A CA 1
ATOM 1719 C C . HIS A 1 212 ? -28.305 16.967 -10.085 1.00 95.06 212 HIS A C 1
ATOM 1721 O O . HIS A 1 212 ? -27.756 15.880 -9.932 1.00 95.06 212 HIS A O 1
ATOM 1727 N N . LYS A 1 213 ? -29.250 17.406 -9.241 1.00 95.25 213 LYS A N 1
ATOM 1728 C CA . LYS A 1 213 ? -29.634 16.672 -8.022 1.00 95.25 213 LYS A CA 1
ATOM 1729 C C . LYS A 1 213 ? -30.057 15.230 -8.314 1.00 95.25 213 LYS A C 1
ATOM 1731 O O . LYS A 1 213 ? -29.624 14.315 -7.622 1.00 95.25 213 LYS A O 1
ATOM 1736 N N . LYS A 1 214 ? -30.842 15.005 -9.374 1.00 96.19 214 LYS A N 1
ATOM 1737 C CA . LYS A 1 214 ? -31.253 13.655 -9.790 1.00 96.19 214 LYS A CA 1
ATOM 1738 C C . LYS A 1 214 ? -30.056 12.782 -10.188 1.00 96.19 214 LYS A C 1
ATOM 1740 O O . LYS A 1 214 ? -29.997 11.622 -9.790 1.00 96.19 214 LYS A O 1
ATOM 1745 N N . LYS A 1 215 ? -29.100 13.333 -10.944 1.00 94.06 215 LYS A N 1
ATOM 1746 C CA . LYS A 1 215 ? -27.872 12.616 -11.328 1.00 94.06 215 LYS A CA 1
ATOM 1747 C C . LYS A 1 215 ? -26.966 12.336 -10.127 1.00 94.06 215 LYS A C 1
ATOM 1749 O O . LYS A 1 215 ? -26.418 11.243 -10.044 1.00 94.06 215 LYS A O 1
ATOM 1754 N N . VAL A 1 216 ? -26.863 13.266 -9.176 1.00 94.25 216 VAL A N 1
ATOM 1755 C CA . VAL A 1 216 ? -26.127 13.068 -7.915 1.00 94.25 216 VAL A CA 1
ATOM 1756 C C . VAL A 1 216 ? -26.715 11.910 -7.116 1.00 94.25 216 VAL A C 1
ATOM 1758 O O . VAL A 1 216 ? -25.972 11.035 -6.686 1.00 94.25 216 VAL A O 1
ATOM 1761 N N . GLU A 1 217 ? -28.035 11.860 -6.943 1.00 93.62 217 GLU A N 1
ATOM 1762 C CA . GLU A 1 217 ? -28.681 10.759 -6.216 1.00 93.62 217 GLU A CA 1
ATOM 1763 C C . GLU A 1 217 ? -28.521 9.414 -6.937 1.00 93.62 217 GLU A C 1
ATOM 1765 O O . GLU A 1 217 ? -28.222 8.400 -6.305 1.00 93.62 217 GLU A O 1
ATOM 1770 N N . GLN A 1 218 ? -28.618 9.399 -8.269 1.00 93.25 218 GLN A N 1
ATOM 1771 C CA . GLN A 1 218 ? -28.343 8.198 -9.059 1.00 93.25 218 GLN A CA 1
ATOM 1772 C C . GLN A 1 218 ? -26.892 7.721 -8.888 1.00 93.25 218 GLN A C 1
ATOM 1774 O O . GLN A 1 218 ? -26.650 6.523 -8.728 1.00 93.25 218 GLN A O 1
ATOM 1779 N N . TYR A 1 219 ? -25.933 8.651 -8.894 1.00 89.56 219 TYR A N 1
ATOM 1780 C CA . TYR A 1 219 ? -24.522 8.350 -8.676 1.00 89.56 219 TYR A CA 1
ATOM 1781 C C . TYR A 1 219 ? -24.289 7.787 -7.269 1.00 89.56 219 TYR A C 1
ATOM 1783 O O . TYR A 1 219 ? -23.723 6.705 -7.138 1.00 89.56 219 TYR A O 1
ATOM 1791 N N . LYS A 1 220 ? -24.837 8.430 -6.227 1.00 92.12 220 LYS A N 1
ATOM 1792 C CA . LYS A 1 220 ? -24.781 7.931 -4.842 1.00 92.12 220 LYS A CA 1
ATOM 1793 C C . LYS A 1 220 ? -25.346 6.518 -4.715 1.00 92.12 220 LYS A C 1
ATOM 1795 O O . LYS A 1 220 ? -24.736 5.672 -4.060 1.00 92.12 220 LYS A O 1
ATOM 1800 N N . MET A 1 221 ? -26.491 6.239 -5.343 1.00 92.75 221 MET A N 1
ATOM 1801 C CA . MET A 1 221 ? -27.109 4.913 -5.299 1.00 92.75 221 MET A CA 1
ATOM 1802 C C . MET A 1 221 ? -26.219 3.861 -5.972 1.00 92.75 221 MET A C 1
ATOM 1804 O O . MET A 1 221 ? -26.003 2.794 -5.399 1.00 92.75 221 MET A O 1
ATOM 1808 N N . LYS A 1 222 ? -25.642 4.179 -7.139 1.00 92.12 222 LYS A N 1
ATOM 1809 C CA . LYS A 1 222 ? -24.699 3.299 -7.843 1.00 92.12 222 LYS A CA 1
ATOM 1810 C C . LYS A 1 222 ? -23.469 2.994 -6.982 1.00 92.12 222 LYS A C 1
ATOM 1812 O O . LYS A 1 222 ? -23.159 1.824 -6.765 1.00 92.12 222 LYS A O 1
ATOM 1817 N N . THR A 1 223 ? -22.835 4.020 -6.414 1.00 87.25 223 THR A N 1
ATOM 1818 C CA . THR A 1 223 ? -21.672 3.858 -5.528 1.00 87.25 223 THR A CA 1
ATOM 1819 C C . THR A 1 223 ? -22.016 3.044 -4.277 1.00 87.25 223 THR A C 1
ATOM 1821 O O . THR A 1 223 ? -21.244 2.185 -3.861 1.00 87.25 223 THR A O 1
ATOM 1824 N N . THR A 1 224 ? -23.203 3.239 -3.693 1.00 90.69 224 THR A N 1
ATOM 1825 C CA . THR A 1 224 ? -23.657 2.454 -2.529 1.00 90.69 224 THR A CA 1
ATOM 1826 C C . THR A 1 224 ? -23.787 0.965 -2.862 1.00 90.69 224 THR A C 1
ATOM 1828 O O . THR A 1 224 ? -23.362 0.112 -2.076 1.00 90.69 224 THR A O 1
ATOM 1831 N N . ILE A 1 225 ? -24.333 0.640 -4.039 1.00 92.31 225 ILE A N 1
ATOM 1832 C CA . ILE A 1 225 ? -24.448 -0.744 -4.512 1.00 92.31 225 ILE A CA 1
ATOM 1833 C C . ILE A 1 225 ? -23.054 -1.359 -4.680 1.00 92.31 225 ILE A C 1
ATOM 1835 O O . ILE A 1 225 ? -22.803 -2.424 -4.117 1.00 92.31 225 ILE A O 1
ATOM 1839 N N . GLU A 1 226 ? -22.133 -0.668 -5.356 1.00 90.88 226 GLU A N 1
ATOM 1840 C CA . GLU A 1 226 ? -20.754 -1.131 -5.581 1.00 90.88 226 GLU A CA 1
ATOM 1841 C C . GLU A 1 226 ? -19.978 -1.353 -4.267 1.00 90.88 226 GLU A C 1
ATOM 1843 O O . GLU A 1 226 ? -19.266 -2.353 -4.104 1.00 90.88 226 GLU A O 1
ATOM 1848 N N . ILE A 1 227 ? -20.159 -0.471 -3.277 1.00 89.19 227 ILE A N 1
ATOM 1849 C CA . ILE A 1 227 ? -19.573 -0.641 -1.940 1.00 89.19 227 ILE A CA 1
ATOM 1850 C C . ILE A 1 227 ? -20.138 -1.901 -1.271 1.00 89.19 227 ILE A C 1
ATOM 1852 O O . ILE A 1 227 ? -19.376 -2.707 -0.730 1.00 89.19 227 ILE A O 1
ATOM 1856 N N . SER A 1 228 ? -21.455 -2.116 -1.330 1.00 92.56 228 SER A N 1
ATOM 1857 C CA . SER A 1 228 ? -22.096 -3.284 -0.712 1.00 92.56 228 SER A CA 1
ATOM 1858 C C . SER A 1 228 ? -21.649 -4.611 -1.345 1.00 92.56 228 SER A C 1
ATOM 1860 O O . SER A 1 228 ? -21.375 -5.584 -0.631 1.00 92.56 228 SER A O 1
ATOM 1862 N N . THR A 1 229 ? -21.488 -4.654 -2.674 1.00 93.06 229 THR A N 1
ATOM 1863 C CA . THR A 1 229 ? -21.010 -5.843 -3.395 1.00 93.06 229 THR A CA 1
ATOM 1864 C C . THR A 1 229 ? -19.562 -6.152 -3.043 1.00 93.06 229 THR A C 1
ATOM 1866 O O . THR A 1 229 ? -19.235 -7.303 -2.742 1.00 93.06 229 THR A O 1
ATOM 1869 N N . THR A 1 230 ? -18.714 -5.124 -2.976 1.00 87.94 230 THR A N 1
ATOM 1870 C CA . THR A 1 230 ? -17.299 -5.263 -2.605 1.00 87.94 230 THR A CA 1
ATOM 1871 C C . THR A 1 230 ? -17.149 -5.734 -1.156 1.00 87.94 230 THR A C 1
ATOM 1873 O O . THR A 1 230 ? -16.360 -6.632 -0.858 1.00 87.94 230 THR A O 1
ATOM 1876 N N . GLN A 1 231 ? -17.967 -5.213 -0.234 1.00 91.19 231 GLN A N 1
ATOM 1877 C CA . GLN A 1 231 ? -17.989 -5.676 1.156 1.00 91.19 231 GLN A CA 1
ATOM 1878 C C . GLN A 1 231 ? -18.414 -7.148 1.278 1.00 91.19 231 GLN A C 1
ATOM 1880 O O . GLN A 1 231 ? -17.836 -7.888 2.079 1.00 91.19 231 GLN A O 1
ATOM 1885 N N . LYS A 1 232 ? -19.388 -7.603 0.477 1.00 94.25 232 LYS A N 1
ATOM 1886 C CA . LYS A 1 232 ? -19.800 -9.016 0.435 1.00 94.25 232 LYS A CA 1
ATOM 1887 C C . LYS A 1 232 ? -18.674 -9.916 -0.082 1.00 94.25 232 LYS A C 1
ATOM 1889 O O . LYS A 1 232 ? -18.398 -10.950 0.524 1.00 94.25 232 LYS A O 1
ATOM 1894 N N . GLN A 1 233 ? -17.989 -9.504 -1.150 1.00 92.12 233 GLN A N 1
ATOM 1895 C CA . GLN A 1 233 ? -16.824 -10.219 -1.682 1.00 92.12 233 GLN A CA 1
ATOM 1896 C C . GLN A 1 233 ? -15.698 -10.315 -0.646 1.00 92.12 233 GLN A C 1
ATOM 1898 O O . GLN A 1 233 ? -15.179 -11.406 -0.413 1.00 92.12 233 GLN A O 1
ATOM 1903 N N . LYS A 1 234 ? -15.389 -9.215 0.052 1.00 93.75 234 LYS A N 1
ATOM 1904 C CA . LYS A 1 234 ? -14.393 -9.197 1.132 1.00 93.75 234 LYS A CA 1
ATOM 1905 C C . LYS A 1 234 ? -14.738 -10.190 2.243 1.00 93.75 234 LYS A C 1
ATOM 1907 O O . LYS A 1 234 ? -13.882 -10.978 2.629 1.00 93.75 234 LYS A O 1
ATOM 1912 N N . LYS A 1 235 ? -15.993 -10.216 2.714 1.00 95.12 235 LYS A N 1
ATOM 1913 C CA . LYS A 1 235 ? -16.446 -11.183 3.735 1.00 95.12 235 LYS A CA 1
ATOM 1914 C C . LYS A 1 235 ? -16.273 -12.635 3.275 1.00 95.12 235 LYS A C 1
ATOM 1916 O O . LYS A 1 235 ? -15.798 -13.460 4.051 1.00 95.12 235 LYS A O 1
ATOM 1921 N N . ASN A 1 236 ? -16.605 -12.934 2.018 1.00 95.31 236 ASN A N 1
ATOM 1922 C CA . ASN A 1 236 ? -16.420 -14.271 1.449 1.00 95.31 236 ASN A CA 1
ATOM 1923 C C . ASN A 1 236 ? -14.938 -14.669 1.369 1.00 95.31 236 ASN A C 1
ATOM 1925 O O . ASN A 1 236 ? -14.592 -15.791 1.731 1.00 95.31 236 ASN A O 1
ATOM 1929 N N . LEU A 1 237 ? -14.059 -13.758 0.939 1.00 93.69 237 LEU A N 1
ATOM 1930 C CA . LEU A 1 237 ? -12.614 -14.006 0.894 1.00 93.69 237 LEU A CA 1
ATOM 1931 C C . LEU A 1 237 ? -12.036 -14.238 2.292 1.00 93.69 237 LEU A C 1
ATOM 1933 O O . LEU A 1 237 ? -11.294 -15.194 2.491 1.00 93.69 237 LEU A O 1
ATOM 1937 N N . THR A 1 238 ? -12.428 -13.425 3.276 1.00 93.31 238 THR A N 1
ATOM 1938 C CA . THR A 1 238 ? -12.003 -13.614 4.670 1.00 93.31 238 THR A CA 1
ATOM 1939 C C . THR A 1 238 ? -12.461 -14.961 5.229 1.00 93.31 238 THR A C 1
ATOM 1941 O O . THR A 1 238 ? -11.702 -15.602 5.949 1.00 93.31 238 THR A O 1
ATOM 1944 N N . LYS A 1 239 ? -13.672 -15.421 4.885 1.00 96.19 239 LYS A N 1
ATOM 1945 C CA . LYS A 1 239 ? -14.156 -16.746 5.293 1.00 96.19 239 LYS A CA 1
ATOM 1946 C C . LYS A 1 239 ? -13.292 -17.868 4.703 1.00 96.19 239 LYS A C 1
ATOM 1948 O O . LYS A 1 239 ? -12.825 -18.716 5.453 1.00 96.19 239 LYS A O 1
ATOM 1953 N N . ARG A 1 240 ? -13.013 -17.821 3.395 1.00 93.81 240 ARG A N 1
ATOM 1954 C CA . ARG A 1 240 ? -12.155 -18.809 2.713 1.00 93.81 240 ARG A CA 1
ATOM 1955 C C . ARG A 1 240 ? -10.731 -18.835 3.267 1.00 93.81 240 ARG A C 1
ATOM 1957 O O . ARG A 1 240 ? -10.137 -19.903 3.357 1.00 93.81 240 ARG A O 1
ATOM 1964 N N . LEU A 1 241 ? -10.191 -17.673 3.637 1.00 91.31 241 LEU A N 1
ATOM 1965 C CA . LEU A 1 241 ? -8.864 -17.584 4.240 1.00 91.31 241 LEU A CA 1
ATOM 1966 C C . LEU A 1 241 ? -8.827 -18.314 5.590 1.00 91.31 241 LEU A C 1
ATOM 1968 O O . LEU A 1 241 ? -7.968 -19.169 5.782 1.00 91.31 241 LEU A O 1
ATOM 1972 N N . LYS A 1 242 ? -9.812 -18.072 6.466 1.00 94.06 242 LYS A N 1
ATOM 1973 C CA . LYS A 1 242 ? -9.927 -18.780 7.752 1.00 94.06 242 LYS A CA 1
ATOM 1974 C C . LYS A 1 242 ? -10.073 -20.294 7.578 1.00 94.06 242 LYS A C 1
ATOM 1976 O O . LYS A 1 242 ? -9.352 -21.049 8.218 1.00 94.06 242 LYS A O 1
ATOM 1981 N N . GLU A 1 243 ? -10.933 -20.734 6.658 1.00 92.38 243 GLU A N 1
ATOM 1982 C CA . GLU A 1 243 ? -11.096 -22.163 6.336 1.00 92.38 243 GLU A CA 1
ATOM 1983 C C . GLU A 1 243 ? -9.766 -22.792 5.864 1.00 92.38 243 GLU A C 1
ATOM 1985 O O . GLU A 1 243 ? -9.437 -23.920 6.230 1.00 92.38 243 GLU A O 1
ATOM 1990 N N . SER A 1 244 ? -8.955 -22.058 5.091 1.00 87.00 244 SER A N 1
ATOM 1991 C CA . SER A 1 244 ? -7.637 -22.537 4.647 1.00 87.00 244 SER A CA 1
ATOM 1992 C C . SER A 1 244 ? -6.582 -22.580 5.764 1.00 87.00 244 SER A C 1
ATOM 1994 O O . SER A 1 244 ? -5.744 -23.484 5.781 1.00 87.00 244 SER A O 1
ATOM 1996 N N . GLU A 1 245 ? -6.635 -21.650 6.723 1.00 89.56 245 GLU A N 1
ATOM 1997 C CA . GLU A 1 245 ? -5.757 -21.632 7.900 1.00 89.56 245 GLU A CA 1
ATOM 1998 C C . GLU A 1 245 ? -6.056 -22.817 8.834 1.00 89.56 245 GLU A C 1
ATOM 2000 O O . GLU A 1 245 ? -5.136 -23.492 9.310 1.00 89.56 245 GLU A O 1
ATOM 2005 N N . GLU A 1 246 ? -7.337 -23.137 9.028 1.00 88.12 246 GLU A N 1
ATOM 2006 C CA . GLU A 1 246 ? -7.783 -24.305 9.794 1.00 88.12 246 GLU A CA 1
ATOM 2007 C C . GLU A 1 246 ? -7.336 -25.619 9.129 1.00 88.12 246 GLU A C 1
ATOM 2009 O O . GLU A 1 246 ? -6.765 -26.489 9.786 1.00 88.12 246 GLU A O 1
ATOM 2014 N N . LEU A 1 247 ? -7.463 -25.748 7.804 1.00 84.38 247 LEU A N 1
ATOM 2015 C CA . LEU A 1 247 ? -6.960 -26.924 7.077 1.00 84.38 247 LEU A CA 1
ATOM 2016 C C . LEU A 1 247 ? -5.431 -27.074 7.171 1.00 84.38 247 LEU A C 1
ATOM 2018 O O . LEU A 1 247 ? -4.916 -28.189 7.297 1.00 84.38 247 LEU A O 1
ATOM 2022 N N . CYS A 1 248 ? -4.688 -25.964 7.142 1.00 73.12 248 CYS A N 1
ATOM 2023 C CA . CYS A 1 248 ? -3.229 -25.972 7.262 1.00 73.12 248 CYS A CA 1
ATOM 2024 C C . CYS A 1 248 ? -2.764 -26.446 8.648 1.00 73.12 248 CYS A C 1
ATOM 2026 O O . CYS A 1 248 ? -1.804 -27.214 8.756 1.00 73.12 248 CYS A O 1
ATOM 2028 N N . THR A 1 249 ? -3.454 -26.037 9.715 1.00 79.50 249 THR A N 1
ATOM 2029 C CA . THR A 1 249 ? -3.135 -26.502 11.074 1.00 79.50 249 THR A CA 1
ATOM 2030 C C . THR A 1 249 ? -3.427 -27.994 11.238 1.00 79.50 249 THR A C 1
ATOM 2032 O O . THR A 1 249 ? -2.560 -28.719 11.727 1.00 79.50 249 THR A O 1
ATOM 2035 N N . VAL A 1 250 ? -4.568 -28.486 10.740 1.00 75.56 250 VAL A N 1
ATOM 2036 C CA . VAL A 1 250 ? -4.922 -29.920 10.768 1.00 75.56 250 VAL A CA 1
ATOM 2037 C C . VAL A 1 250 ? -3.894 -30.781 10.026 1.00 75.56 250 VAL A C 1
ATOM 2039 O O . VAL A 1 250 ? -3.460 -31.807 10.553 1.00 75.56 250 VAL A O 1
ATOM 2042 N N . ASN A 1 251 ? -3.439 -30.356 8.843 1.00 76.25 251 ASN A N 1
ATOM 2043 C CA . ASN A 1 251 ? -2.421 -31.097 8.091 1.00 76.25 251 ASN A CA 1
ATOM 2044 C C . ASN A 1 251 ? -1.077 -31.155 8.835 1.00 76.25 251 ASN A C 1
ATOM 2046 O O . ASN A 1 251 ? -0.487 -32.228 8.940 1.00 76.25 251 ASN A O 1
ATOM 2050 N N . LYS A 1 252 ? -0.645 -30.048 9.459 1.00 78.62 252 LYS A N 1
ATOM 2051 C CA . LYS A 1 252 ? 0.567 -30.035 10.300 1.00 78.62 252 LYS A CA 1
ATOM 2052 C C . LYS A 1 252 ? 0.474 -30.991 11.494 1.00 78.62 252 LYS A C 1
ATOM 2054 O O . LYS A 1 252 ? 1.488 -31.569 11.880 1.00 78.62 252 LYS A O 1
ATOM 2059 N N . PHE A 1 253 ? -0.706 -31.161 12.092 1.00 67.69 253 PHE A N 1
ATOM 2060 C CA . PHE A 1 253 ? -0.913 -32.151 13.156 1.00 67.69 253 PHE A CA 1
ATOM 2061 C C . PHE A 1 253 ? -0.863 -33.584 12.620 1.00 67.69 253 PHE A C 1
ATOM 2063 O O . PHE A 1 253 ? -0.208 -34.433 13.221 1.00 67.69 253 PHE A O 1
ATOM 2070 N N . LYS A 1 254 ? -1.483 -33.844 11.465 1.00 76.12 254 LYS A N 1
ATOM 2071 C CA . LYS A 1 254 ? -1.492 -35.172 10.838 1.00 76.12 254 LYS A CA 1
ATOM 2072 C C . LYS A 1 254 ? -0.086 -35.650 10.470 1.00 76.12 254 LYS A C 1
ATOM 2074 O O . LYS A 1 254 ? 0.230 -36.817 10.686 1.00 76.12 254 LYS A O 1
ATOM 2079 N N . ASP A 1 255 ? 0.762 -34.751 9.976 1.00 77.75 255 ASP A N 1
ATOM 2080 C CA . ASP A 1 255 ? 2.154 -35.075 9.654 1.00 77.75 255 ASP A CA 1
ATOM 2081 C C . ASP A 1 255 ? 2.980 -35.364 10.917 1.00 77.75 255 ASP A C 1
ATOM 2083 O O . ASP A 1 255 ? 3.759 -36.312 10.929 1.00 77.75 255 ASP A O 1
ATOM 2087 N N . LYS A 1 256 ? 2.748 -34.638 12.021 1.00 78.38 256 LYS A N 1
ATOM 2088 C CA . LYS A 1 256 ? 3.395 -34.929 13.315 1.00 78.38 256 LYS A CA 1
ATOM 2089 C C . LYS A 1 256 ? 2.978 -36.279 13.905 1.00 78.38 256 LYS A C 1
ATOM 2091 O O . LYS A 1 256 ? 3.830 -36.976 14.449 1.00 78.38 256 LYS A O 1
ATOM 2096 N N . CYS A 1 257 ? 1.703 -36.658 13.793 1.00 69.06 257 CYS A N 1
ATOM 2097 C CA . CYS A 1 257 ? 1.223 -37.961 14.265 1.00 69.06 257 CYS A CA 1
ATOM 2098 C C . CYS A 1 257 ? 1.841 -39.121 13.473 1.00 69.06 257 CYS A C 1
ATOM 2100 O O . CYS A 1 257 ? 2.289 -40.090 14.077 1.00 69.06 257 CYS A O 1
ATOM 2102 N N . LYS A 1 258 ? 1.960 -38.993 12.143 1.00 79.00 258 LYS A N 1
ATOM 2103 C CA . LYS A 1 258 ? 2.623 -40.009 11.307 1.00 79.00 258 LYS A CA 1
ATOM 2104 C C . LYS A 1 258 ? 4.088 -40.219 11.693 1.00 79.00 258 LYS A C 1
ATOM 2106 O O . LYS A 1 258 ? 4.547 -41.353 11.734 1.00 79.00 258 LYS A O 1
ATOM 2111 N N . THR A 1 259 ? 4.818 -39.148 12.009 1.00 75.88 259 THR A N 1
ATOM 2112 C CA . THR A 1 259 ? 6.215 -39.262 12.461 1.00 75.88 259 THR A CA 1
ATOM 2113 C C . THR A 1 259 ? 6.332 -39.995 13.802 1.00 75.88 259 THR A C 1
ATOM 2115 O O . THR A 1 259 ? 7.306 -40.706 14.021 1.00 75.88 259 THR A O 1
ATOM 2118 N N . GLN A 1 260 ? 5.344 -39.860 14.695 1.00 71.69 260 GLN A N 1
ATOM 2119 C CA . GLN A 1 260 ? 5.331 -40.573 15.978 1.00 71.69 260 GLN A CA 1
ATOM 2120 C C . GLN A 1 260 ? 4.987 -42.062 15.833 1.00 71.69 260 GLN A C 1
ATOM 2122 O O . GLN A 1 260 ? 5.564 -42.871 16.549 1.00 71.69 260 GLN A O 1
ATOM 2127 N N . GLU A 1 261 ? 4.111 -42.446 14.899 1.00 72.00 261 GLU A N 1
ATOM 2128 C CA . GLU A 1 261 ? 3.789 -43.863 14.643 1.00 72.00 261 GLU A CA 1
ATOM 2129 C C . GLU A 1 261 ? 4.992 -44.662 14.113 1.00 72.00 261 GLU A C 1
ATOM 2131 O O . GLU A 1 261 ? 5.174 -45.820 14.491 1.00 72.00 261 GLU A O 1
ATOM 2136 N N . VAL A 1 262 ? 5.848 -44.039 13.292 1.00 74.00 262 VAL A N 1
ATOM 2137 C CA . VAL A 1 262 ? 7.084 -44.672 12.794 1.00 74.00 262 VAL A CA 1
ATOM 2138 C C . VAL A 1 262 ? 8.059 -44.959 13.940 1.00 74.00 262 VAL A C 1
ATOM 2140 O O . VAL A 1 262 ? 8.622 -46.043 13.992 1.00 74.00 262 VAL A O 1
ATOM 2143 N N . LEU A 1 263 ? 8.191 -44.042 14.904 1.00 70.25 263 LEU A N 1
ATOM 2144 C CA . LEU A 1 263 ? 9.101 -44.190 16.049 1.00 70.25 263 LEU A CA 1
ATOM 2145 C C . LEU A 1 263 ? 8.650 -45.231 17.088 1.00 70.25 263 LEU A C 1
ATOM 2147 O O . LEU A 1 263 ? 9.450 -45.626 17.926 1.00 70.25 263 LEU A O 1
ATOM 2151 N N . ILE A 1 264 ? 7.377 -45.633 17.080 1.00 73.25 264 ILE A N 1
ATOM 2152 C CA . ILE A 1 264 ? 6.832 -46.650 18.000 1.00 73.25 264 ILE A CA 1
ATOM 2153 C C . ILE A 1 264 ? 6.903 -48.058 17.376 1.00 73.25 264 ILE A C 1
ATOM 2155 O O . ILE A 1 264 ? 6.739 -49.054 18.077 1.00 73.25 264 ILE A O 1
ATOM 2159 N N . SER A 1 265 ? 7.138 -48.147 16.064 1.00 69.00 265 SER A N 1
ATOM 2160 C CA . SER A 1 265 ? 7.136 -49.406 15.308 1.00 69.00 265 SER A CA 1
ATOM 2161 C C . SER A 1 265 ? 8.539 -49.986 15.052 1.00 69.00 265 SER A C 1
ATOM 2163 O O . SER A 1 265 ? 8.635 -51.053 14.446 1.00 69.00 265 SER A O 1
ATOM 2165 N N . GLU A 1 266 ? 9.597 -49.299 15.496 1.00 60.47 266 GLU A N 1
ATOM 2166 C CA . GLU A 1 266 ? 11.001 -49.756 15.512 1.00 60.47 266 GLU A CA 1
ATOM 2167 C C . GLU A 1 266 ? 11.416 -50.203 16.920 1.00 60.47 266 GLU A C 1
ATOM 2169 O O . GLU A 1 266 ? 12.142 -51.220 17.016 1.00 60.47 266 GLU A O 1
#

Sequence (266 aa):
MQKQKEEMEKCSKDSEELYIAELEKKNKEIQELQNKLKPADLEWEKFKNENKILKNTCRELETLNYKISSNLKTAHNKIIVLKGNIRVFCRVCPRTPKEIEQMKALYSINFIDECTIEVGNGSDAVNCNGNLRAETKKFSFDKVFASKASQDMEAAYQVYFNMEMQEEDAVKEEDAVQSTSEKTPKKYLCEVCNFGTDYNSNFHRHERSPSHKKKVEQYKMKTTIEISTTQKQKKNLTKRLKESEELCTVNKFKDKCKTQEVLISE

pLDDT: mean 82.79, std 15.08, range [39.09, 98.06]

Foldseek 3Di:
DVVVVVVVVVVVVVVVVVVVVVVVVVVVVVVVVVVVVVVVVVVVVVVVVVVVVVVVVVVVVVVVVVVVVVVVLVVVVVVCVVVPVDFDEAEDAADDPVCVVVVPQDWDWDDPDFFKIKTFRSDPPPDPPNDDDGDIDMDGGPGYHYNPRDPVNVVVVVCVVVVSPPCPVPPPPPPPPDDDDDDDQDWDADPLVRDIDSDPVVVVVCCPDPVNVVSVVVVVVVVVVVVVVVVVVVVVVVVVVVVVVVVVVVVVVVVVVVVVVVVVVD

Radius of gyration: 39.68 Å; chains: 1; bounding box: 101×85×111 Å

Secondary structure (DSSP, 8-state):
-HHHHHHHHHHHHHHHHHHHHHHHHHHHHHHHHHHHHHHHHHHHHHHHHHHHHHHHHHHHHHHHHHHHHHHHHHHHHHHHHHH-S---EEE-PPPPHHHHHTT---EEEEE-SSSEEEEEE------TTS------EEEE-SEEE-TT--HHHHHHHHHHHHHHHHTTTTSTTTS--SS--------EEETTTTEEES-HHHHHHHHHSHHHHHHHHHHHHHHHHHHHHHHHHHHHHHHHHHHHHHHHHHHHHHHHHHHHHHHH--

InterPro domains:
  IPR027417 P-loop containing nucleoside triphosphate hydrolase [SSF52540] (45-153)
  IPR027640 Kinesin-like protein [PTHR47972] (12-153)
  IPR031852 Spindle pole body-associated protein Vik1/Cik1, microtubule binding domain [PF16796] (73-168)
  IPR036236 Zinc finger C2H2 superfamily [SSF57667] (177-223)
  IPR036961 Kinesin motor domain superfamily [G3DSA:3.40.850.10] (25-163)